Protein AF-A0A7L4QYP2-F1 (afdb_monomer_lite)

pLDDT: mean 77.71, std 21.99, range [21.61, 97.75]

Sequence (373 aa):
TDQPIVLIANDLYGLTPSIRSSCIELKFNSVQARSMIPALKKICVEENIMCGVGVLEKLAENAGGDMRSAVKDLQAVAVGRDEIYIEDIATSERDTKESIFKALGKIFKSTDPKSALQATYGLDETPENLIHWIDENLPLQYGTQEGTEEDLITGYMHLSKADRYLGRVRKRQSYRLWRYASVLMTCGTVVSKSHVSRGFTKYQPPSFWRKMGQLRAKRDMRDNIASKIGYHCNESMRYSRTDLAHLYGRMLKDDAYAVDVAVDLELSVDEIVYLTGGKKVTKGIQKVYDLAQAQRSTYGNDDAPVFFTKKAVKKVQDKKQMDLNQIMQSAASNGNSKAEETSKTVNSTPKDDPKSDPKPAAKAKPQRTLFDF

Secondary structure (DSSP, 8-state):
--S------S-STTS-HHHHTTS-----PPPPHHHHHHHHHHHHHHTT-EE-HHHHHHHHHHTTT-HHHHHHHHHHHHTT-SEE-GGG--S--------HHHHHHHHHH-S-HHHHHHTTTT-SS-HHHHHHHHHHHHHHHHSSTTS-HHHHHHHHHHHHHHHHHHHHHHHH--GGGHHHHHHHHHHHHHHT-SS---SPP-----SHHHHHHHTHHHHHHHHHHHHHHHHHHT--HHHIIIIIHHHHHHHTTSTTTHHHHHHHTT--HHHHHHHHT-SS--HHHHHHHHHHHHHHHHS----S--TT----------TT---HHHHHHHHHTT-----------------------------PPPPPPTT--

Foldseek 3Di:
DVDDDDDDDPDPVPDDPVVVVVDDDDDDDFAQLVRLLVVVVVVLVVVQAAEDSVLSSVLSVLQVRDNVSSVVLVCVLPVPHRYHDNVSPPPDSPLDQPDLVVLLVCLQQPLDLVSNLVSCVSHPDALVQNLLLLVQCLCLRQVDPQHDPQLSVQLVVLSVVLVVLVVVCVVVVPCVSSVVSSSSNRVSNSVSTPDRDPDDGDRDHRCVVVVCVVCVVVVVLLLLLLVLQCVLVVHDSVCSSPPVLLVLLVLCVDLVRVLVSCQSSVDDLVSSCVSVVHPDRDPSSVVSNVSNVVVVVVVPDPPPPPPDDPPPPPPPPPPPDDDPVVVVVVVVVVPDDDDDDDDDDDDDDDDDDDDDDDDDDDDDDDDDDDPPD

Radius of gyration: 33.39 Å; chains: 1; bounding box: 90×61×74 Å

Structure (mmCIF, N/CA/C/O backbone):
data_AF-A0A7L4QYP2-F1
#
_entry.id   AF-A0A7L4QYP2-F1
#
loop_
_atom_site.group_PDB
_atom_site.id
_atom_site.type_symbol
_atom_site.label_atom_id
_atom_site.label_alt_id
_atom_site.label_comp_id
_atom_site.label_asym_id
_atom_site.label_entity_id
_atom_site.label_seq_id
_atom_site.pdbx_PDB_ins_code
_atom_site.Cartn_x
_atom_site.Cartn_y
_atom_site.Cartn_z
_atom_site.occupancy
_atom_site.B_iso_or_equiv
_atom_site.auth_seq_id
_atom_site.auth_comp_id
_atom_site.auth_asym_id
_atom_site.auth_atom_id
_atom_site.pdbx_PDB_model_num
ATOM 1 N N . THR A 1 1 ? -27.850 1.591 -24.662 1.00 59.97 1 THR A N 1
ATOM 2 C CA . THR A 1 1 ? -28.941 0.679 -24.272 1.00 59.97 1 THR A CA 1
ATOM 3 C C . THR A 1 1 ? -30.180 1.515 -24.090 1.00 59.97 1 THR A C 1
ATOM 5 O O . THR A 1 1 ? -30.103 2.504 -23.376 1.00 59.97 1 THR A O 1
ATOM 8 N N . ASP A 1 2 ? -31.295 1.135 -24.710 1.00 84.31 2 ASP A N 1
ATOM 9 C CA . ASP A 1 2 ? -32.569 1.867 -24.563 1.00 84.31 2 ASP A CA 1
ATOM 10 C C . ASP A 1 2 ? -33.332 1.475 -23.286 1.00 84.31 2 ASP A C 1
ATOM 12 O O . ASP A 1 2 ? -34.419 1.973 -23.011 1.00 84.31 2 ASP A O 1
ATOM 16 N N . GLN A 1 3 ? -32.749 0.581 -22.482 1.00 90.81 3 GLN A N 1
ATOM 17 C CA . GLN A 1 3 ? -33.253 0.183 -21.173 1.00 90.81 3 GLN A CA 1
ATOM 18 C C . GLN A 1 3 ? -32.331 0.720 -20.070 1.00 90.81 3 GLN A C 1
ATOM 20 O O . GLN A 1 3 ? -31.102 0.599 -20.194 1.00 90.81 3 GLN A O 1
ATOM 25 N N . PRO A 1 4 ? -32.891 1.286 -18.985 1.00 90.31 4 PRO A N 1
ATOM 26 C CA . PRO A 1 4 ? -32.108 1.706 -17.835 1.00 90.31 4 PRO A CA 1
ATOM 27 C C . PRO A 1 4 ? -31.566 0.477 -17.099 1.00 90.31 4 PRO A C 1
ATOM 29 O O . PRO A 1 4 ? -32.316 -0.416 -16.711 1.00 90.31 4 PRO A O 1
ATOM 32 N N . ILE A 1 5 ? -30.251 0.444 -16.893 1.00 90.81 5 ILE A N 1
ATOM 33 C CA . ILE A 1 5 ? -29.569 -0.612 -16.141 1.00 90.81 5 ILE A 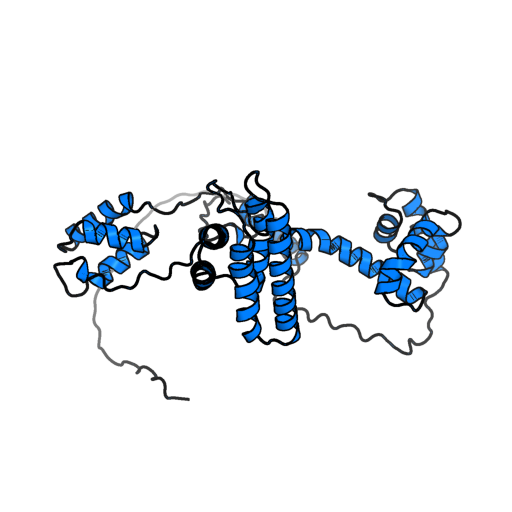CA 1
ATOM 34 C C . ILE A 1 5 ? -29.133 -0.022 -14.803 1.00 90.81 5 ILE A C 1
ATOM 36 O O . ILE A 1 5 ? -28.419 0.980 -14.770 1.00 90.81 5 ILE A O 1
ATOM 40 N N . VAL A 1 6 ? -29.550 -0.650 -13.703 1.00 91.88 6 VAL A N 1
ATOM 41 C CA . VAL A 1 6 ? -29.156 -0.259 -12.344 1.00 91.88 6 VAL A CA 1
ATOM 42 C C . VAL A 1 6 ? -28.166 -1.282 -11.803 1.00 91.88 6 VAL A C 1
ATOM 44 O O . VAL A 1 6 ? -28.478 -2.467 -11.702 1.00 91.88 6 VAL A O 1
ATOM 47 N N . LEU A 1 7 ? -26.970 -0.815 -11.451 1.00 90.38 7 LEU A N 1
ATOM 48 C CA . LEU A 1 7 ? -25.916 -1.630 -10.852 1.00 90.38 7 LEU A CA 1
ATOM 49 C C . LEU A 1 7 ? -25.760 -1.253 -9.377 1.00 90.38 7 LEU A C 1
ATOM 51 O O . LEU A 1 7 ? -25.645 -0.075 -9.046 1.00 90.38 7 LEU A O 1
ATOM 55 N N . ILE A 1 8 ? -25.735 -2.256 -8.498 1.00 91.06 8 ILE A N 1
ATOM 56 C CA . ILE A 1 8 ? -25.540 -2.083 -7.053 1.00 91.06 8 ILE A CA 1
ATOM 57 C C . ILE A 1 8 ? -24.199 -2.714 -6.677 1.00 91.06 8 ILE A C 1
ATOM 59 O O . ILE A 1 8 ? -23.951 -3.878 -6.990 1.00 91.06 8 ILE A O 1
ATOM 63 N N . ALA A 1 9 ? -23.337 -1.956 -6.000 1.00 87.19 9 ALA A N 1
ATOM 64 C CA . ALA A 1 9 ? -22.039 -2.428 -5.530 1.00 87.19 9 ALA A CA 1
ATOM 65 C C . ALA A 1 9 ? -21.732 -1.877 -4.132 1.00 87.19 9 ALA A C 1
ATOM 67 O O . ALA A 1 9 ? -21.963 -0.700 -3.866 1.00 87.19 9 ALA A O 1
ATOM 68 N N . ASN A 1 10 ? -21.180 -2.726 -3.257 1.00 85.19 10 ASN A N 1
ATOM 69 C CA . ASN A 1 10 ? -20.749 -2.324 -1.911 1.00 85.19 10 ASN A CA 1
ATOM 70 C C . ASN A 1 10 ? -19.410 -1.576 -1.928 1.00 85.19 10 ASN A C 1
ATOM 72 O O . ASN A 1 10 ? -19.191 -0.685 -1.113 1.00 85.19 10 ASN A O 1
ATOM 76 N N . ASP A 1 11 ? -18.518 -1.942 -2.850 1.00 79.38 11 ASP A N 1
ATOM 77 C CA . ASP A 1 11 ? -17.243 -1.265 -3.060 1.00 79.38 11 ASP A CA 1
ATOM 78 C C . ASP A 1 11 ? -17.120 -0.827 -4.521 1.00 79.38 11 ASP A C 1
ATOM 80 O O . ASP A 1 11 ? -16.962 -1.638 -5.436 1.00 79.38 11 ASP A O 1
ATOM 84 N N . LEU A 1 12 ? -17.176 0.487 -4.727 1.00 76.94 12 LEU A N 1
ATOM 85 C CA . LEU A 1 12 ? -16.981 1.113 -6.029 1.00 76.94 12 LEU A CA 1
ATOM 86 C C . LEU A 1 12 ? -15.568 0.854 -6.573 1.00 76.94 12 LEU A C 1
ATOM 88 O O . LEU A 1 12 ? -15.385 0.772 -7.788 1.00 76.94 12 LEU A O 1
ATOM 92 N N . TYR A 1 13 ? -14.566 0.728 -5.695 1.00 72.31 13 TYR A N 1
ATOM 93 C CA . TYR A 1 13 ? -13.170 0.535 -6.084 1.00 72.31 13 TYR A CA 1
ATOM 94 C C . TYR A 1 13 ? -12.865 -0.890 -6.542 1.00 72.31 13 TYR A C 1
ATOM 96 O O . TYR A 1 13 ? -11.985 -1.058 -7.387 1.00 72.31 13 TYR A O 1
ATOM 104 N N . GLY A 1 14 ? -13.641 -1.872 -6.081 1.00 73.75 14 GLY A N 1
ATOM 105 C CA . GLY A 1 14 ? -13.633 -3.242 -6.588 1.00 73.75 14 GLY A CA 1
ATOM 106 C C . GLY A 1 14 ? -14.158 -3.384 -8.023 1.00 73.75 14 GLY A C 1
ATOM 107 O O . GLY A 1 14 ? -13.875 -4.388 -8.676 1.00 73.75 14 GLY A O 1
ATOM 108 N N . LEU A 1 15 ? -14.879 -2.386 -8.552 1.00 82.56 15 LEU A N 1
ATOM 109 C CA . LEU A 1 15 ? -15.336 -2.386 -9.944 1.00 82.56 15 LEU A CA 1
ATOM 110 C C . LEU A 1 15 ? -14.233 -1.944 -10.910 1.00 82.56 15 LEU A C 1
ATOM 112 O O . LEU A 1 15 ? -13.522 -0.960 -10.674 1.00 82.56 15 LEU A O 1
ATOM 116 N N . THR A 1 16 ? -14.161 -2.625 -12.056 1.00 84.38 16 THR A N 1
ATOM 117 C CA . THR A 1 16 ? -13.245 -2.295 -13.152 1.00 84.38 16 THR A CA 1
ATOM 118 C C . THR A 1 16 ? -13.483 -0.863 -13.655 1.00 84.38 16 THR A C 1
ATOM 120 O O . THR A 1 16 ? -14.641 -0.465 -13.825 1.00 84.38 16 THR A O 1
ATOM 123 N N . PRO A 1 17 ? -12.421 -0.093 -13.963 1.00 81.56 17 PRO A N 1
ATOM 124 C CA . PRO A 1 17 ? -12.547 1.289 -14.431 1.00 81.56 17 PRO A CA 1
ATOM 125 C C . PRO A 1 17 ? -13.499 1.480 -15.622 1.00 81.56 17 PRO A C 1
ATOM 127 O O . PRO A 1 17 ? -14.205 2.480 -15.666 1.00 81.56 17 PRO A O 1
ATOM 130 N N . SER A 1 18 ? -13.573 0.507 -16.536 1.00 86.00 18 SER A N 1
ATOM 131 C CA . SER A 1 18 ? -14.433 0.544 -17.730 1.00 86.00 18 SER A CA 1
ATOM 132 C C . SER A 1 18 ? -15.935 0.582 -17.420 1.00 86.00 18 SER A C 1
ATOM 134 O O . SER A 1 18 ? -16.705 1.221 -18.135 1.00 86.00 18 SER A O 1
ATOM 136 N N . ILE A 1 19 ? -16.363 -0.097 -16.350 1.00 86.81 19 ILE A N 1
ATOM 137 C CA . ILE A 1 19 ? -17.764 -0.075 -15.904 1.00 86.81 19 ILE A CA 1
ATOM 138 C C . ILE A 1 19 ? -18.040 1.263 -15.224 1.00 86.81 19 ILE A C 1
ATOM 140 O O . ILE A 1 19 ? -19.029 1.923 -15.526 1.00 86.81 19 ILE A O 1
ATOM 144 N N . ARG A 1 20 ? -17.116 1.707 -14.366 1.00 84.25 20 ARG A N 1
ATOM 145 C CA . ARG A 1 20 ? -17.253 2.963 -13.623 1.00 84.25 20 ARG A CA 1
ATOM 146 C C . ARG A 1 20 ? -17.359 4.180 -14.540 1.00 84.25 20 ARG A C 1
ATOM 148 O O . ARG A 1 20 ? -18.191 5.041 -14.294 1.00 84.25 20 ARG A O 1
ATOM 155 N N . SER A 1 21 ? -16.574 4.232 -15.618 1.00 85.62 21 SER A N 1
ATOM 156 C CA . SER A 1 21 ? -16.622 5.335 -16.588 1.00 85.62 21 SER A CA 1
ATOM 157 C C . SER A 1 21 ? -17.923 5.406 -17.391 1.00 85.62 21 SER A C 1
ATOM 159 O O . SER A 1 21 ? -18.182 6.423 -18.023 1.00 85.62 21 SER A O 1
ATOM 161 N N . SER A 1 22 ? -18.719 4.335 -17.393 1.00 87.81 22 SER A N 1
ATOM 162 C CA . SER A 1 22 ? -19.934 4.206 -18.206 1.00 87.81 22 SER A CA 1
ATOM 163 C C . SER A 1 22 ? -21.223 4.361 -17.387 1.00 87.81 22 SER A C 1
ATOM 165 O O . SER A 1 22 ? -22.314 4.187 -17.925 1.00 87.81 22 SER A O 1
ATOM 167 N N . CYS A 1 23 ? -21.124 4.656 -16.087 1.00 88.94 23 CYS A N 1
ATOM 168 C CA . CYS A 1 23 ? -22.262 4.730 -15.171 1.00 88.94 23 CYS A CA 1
ATOM 169 C C . CYS A 1 23 ? -22.309 6.072 -14.429 1.00 88.94 23 CYS A C 1
ATOM 171 O O . CYS A 1 23 ? -21.279 6.686 -14.160 1.00 88.94 23 CYS A O 1
ATOM 173 N N . ILE A 1 24 ? -23.516 6.505 -14.054 1.00 89.75 24 ILE A N 1
ATOM 174 C CA . ILE A 1 24 ? -23.717 7.641 -13.147 1.00 89.75 24 ILE A CA 1
ATOM 175 C C . ILE A 1 24 ? -23.592 7.127 -11.711 1.00 89.75 24 ILE A C 1
ATOM 177 O O . ILE A 1 24 ? -24.310 6.213 -11.306 1.00 89.75 24 ILE A O 1
ATOM 181 N N . GLU A 1 25 ? -22.678 7.708 -10.936 1.00 88.56 25 GLU A N 1
ATOM 182 C CA . GLU A 1 25 ? -22.443 7.300 -9.551 1.00 88.56 25 GLU A CA 1
ATOM 183 C C . GLU A 1 25 ? -23.488 7.905 -8.601 1.00 88.56 25 GLU A C 1
ATOM 185 O O . GLU A 1 25 ? -23.539 9.120 -8.407 1.00 88.56 25 GLU A O 1
ATOM 190 N N . LEU A 1 26 ? -24.273 7.049 -7.941 1.00 90.44 26 LEU A N 1
ATOM 191 C CA . LEU A 1 26 ? -25.135 7.423 -6.817 1.00 90.44 26 LEU A CA 1
ATOM 192 C C . LEU A 1 26 ? -24.567 6.832 -5.525 1.00 90.44 26 LEU A C 1
ATOM 194 O O . LEU A 1 26 ? -24.543 5.617 -5.337 1.00 90.44 2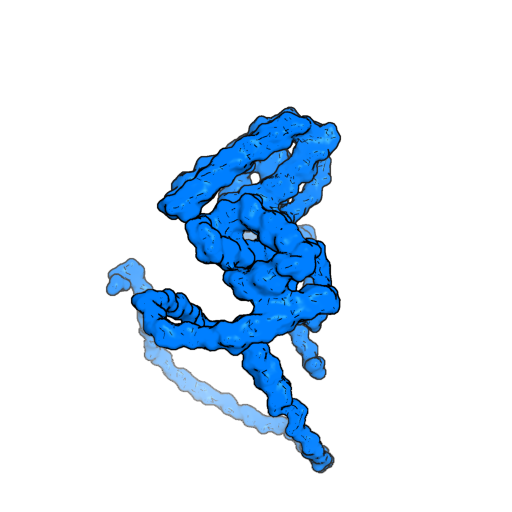6 LEU A O 1
ATOM 198 N N . LYS A 1 27 ? -24.079 7.699 -4.634 1.00 88.12 27 LYS A N 1
ATOM 199 C CA . LYS A 1 27 ? -23.443 7.285 -3.376 1.00 88.12 27 LYS A CA 1
ATOM 200 C C . LYS A 1 27 ? -24.477 7.189 -2.260 1.00 88.12 27 LYS A C 1
ATOM 202 O O . LYS A 1 27 ? -25.073 8.193 -1.879 1.00 88.12 27 LYS A O 1
ATOM 207 N N . PHE A 1 28 ? -24.636 5.989 -1.709 1.00 89.94 28 PHE A N 1
ATOM 208 C CA . PHE A 1 28 ? -25.433 5.747 -0.510 1.00 89.94 28 PHE A CA 1
ATOM 209 C C . PHE A 1 28 ? -24.538 5.872 0.722 1.00 89.94 28 PHE A C 1
ATOM 211 O O . PHE A 1 28 ? -23.609 5.088 0.909 1.00 89.94 28 PHE A O 1
ATOM 218 N N . ASN A 1 29 ? -24.804 6.882 1.546 1.00 88.06 29 ASN A N 1
ATOM 219 C CA . ASN A 1 29 ? -24.122 7.052 2.826 1.00 88.06 29 ASN A CA 1
ATOM 220 C C . ASN A 1 29 ? -24.785 6.181 3.901 1.00 88.06 29 ASN A C 1
ATOM 222 O O . ASN A 1 29 ? -25.958 5.823 3.781 1.00 88.06 29 ASN A O 1
ATOM 226 N N . SER A 1 30 ? -24.046 5.874 4.968 1.00 87.06 30 SER A N 1
ATOM 227 C CA . SER A 1 30 ? -24.605 5.185 6.131 1.00 87.06 30 SER A CA 1
ATOM 228 C C . SER A 1 30 ? -25.746 5.994 6.753 1.00 87.06 30 SER A C 1
ATOM 230 O O . SER A 1 30 ? -25.695 7.227 6.829 1.00 87.06 30 SER A O 1
ATOM 232 N N . VAL A 1 31 ? -26.789 5.296 7.202 1.00 90.75 31 VAL A N 1
ATOM 233 C CA . VAL A 1 31 ? -27.938 5.941 7.844 1.00 90.75 31 VAL A CA 1
ATOM 234 C C . VAL A 1 31 ? -27.522 6.392 9.243 1.00 90.75 31 VAL A C 1
ATOM 236 O O . VAL A 1 31 ? -26.885 5.648 9.984 1.00 90.75 31 VAL A O 1
ATOM 239 N N . GLN A 1 32 ? -27.855 7.626 9.619 1.00 89.38 32 GLN A N 1
ATOM 240 C CA . GLN A 1 32 ? -27.569 8.117 10.967 1.00 89.38 32 GLN A CA 1
ATOM 241 C C . GLN A 1 32 ? -28.461 7.407 11.993 1.00 89.38 32 GLN A C 1
ATOM 243 O O . GLN A 1 32 ? -29.659 7.252 11.753 1.00 89.38 32 GLN A O 1
ATOM 248 N N . ALA A 1 33 ? -27.917 7.073 13.168 1.00 87.50 33 ALA A N 1
ATOM 249 C CA . ALA A 1 33 ? -28.669 6.413 14.242 1.00 87.50 33 ALA A CA 1
ATOM 250 C C . ALA A 1 33 ? -29.971 7.164 14.592 1.00 87.50 33 ALA A C 1
ATOM 252 O O . ALA A 1 33 ? -31.039 6.558 14.668 1.00 87.50 33 ALA A O 1
ATOM 253 N N . ARG A 1 34 ? -29.926 8.507 14.651 1.00 89.69 34 ARG A N 1
ATOM 254 C CA . ARG A 1 34 ? -31.111 9.357 14.889 1.00 89.69 34 ARG A CA 1
ATOM 255 C C . ARG A 1 34 ? -32.245 9.153 13.881 1.00 89.69 34 ARG A C 1
ATOM 257 O O . ARG A 1 34 ? -33.402 9.382 14.209 1.00 89.69 34 ARG A O 1
ATOM 264 N N . SER A 1 35 ? -31.909 8.788 12.645 1.00 91.75 35 SER A N 1
ATOM 265 C CA . SER A 1 35 ? -32.866 8.567 11.558 1.00 91.75 35 SER A CA 1
ATOM 266 C C . SER A 1 35 ? -33.401 7.137 11.557 1.00 91.75 35 SER A C 1
ATOM 268 O O . SER A 1 35 ? -34.468 6.891 11.005 1.00 91.75 35 SER A O 1
ATOM 270 N N . MET A 1 36 ? -32.689 6.205 12.194 1.00 92.00 36 MET A N 1
ATOM 271 C CA . MET A 1 36 ? -33.107 4.811 12.332 1.00 92.00 36 MET A CA 1
ATOM 272 C C . MET A 1 36 ? -34.113 4.622 13.468 1.00 92.00 36 MET A C 1
ATOM 274 O O . MET A 1 36 ? -35.042 3.834 13.320 1.00 92.00 36 MET A O 1
ATOM 278 N N . ILE A 1 37 ? -33.979 5.369 14.572 1.00 92.69 37 ILE A N 1
ATOM 279 C CA . ILE A 1 37 ? -34.866 5.253 15.745 1.00 92.69 37 ILE A CA 1
ATOM 280 C C . ILE A 1 37 ? -36.357 5.395 15.377 1.00 92.69 37 ILE A C 1
ATOM 282 O O . ILE A 1 37 ? -37.135 4.533 15.782 1.00 92.69 37 ILE A O 1
ATOM 286 N N . PRO A 1 38 ? -36.799 6.399 14.584 1.00 93.62 38 PRO A N 1
ATOM 287 C CA . PRO A 1 38 ? -38.206 6.514 14.198 1.00 93.62 38 PRO A CA 1
ATOM 288 C C . PRO A 1 38 ? -38.696 5.331 13.359 1.00 93.62 38 PRO A C 1
ATOM 290 O O . PRO A 1 38 ? -39.839 4.906 13.514 1.00 93.62 38 PRO A O 1
ATOM 293 N N . ALA A 1 39 ? -37.838 4.787 12.490 1.00 93.50 39 ALA A N 1
ATOM 294 C CA . ALA A 1 39 ? -38.171 3.631 11.665 1.00 93.50 39 ALA A CA 1
ATOM 295 C C . ALA A 1 39 ? -38.321 2.363 12.520 1.00 93.50 39 ALA A C 1
ATOM 297 O O . ALA A 1 39 ? -39.309 1.651 12.374 1.00 93.50 39 ALA A O 1
ATOM 298 N N . LEU A 1 40 ? -37.400 2.123 13.460 1.00 92.19 40 LEU A N 1
ATOM 299 C CA . LEU A 1 40 ? -37.500 1.006 14.405 1.00 92.19 40 LEU A CA 1
ATOM 300 C C . LEU A 1 40 ? -38.723 1.143 15.311 1.00 92.19 40 LEU A C 1
ATOM 302 O O . LEU A 1 40 ? -39.454 0.179 15.496 1.00 92.19 40 LEU A O 1
ATOM 306 N N . LYS A 1 41 ? -39.000 2.352 15.815 1.00 93.56 41 LYS A N 1
ATOM 307 C CA . LYS A 1 41 ? -40.192 2.620 16.626 1.00 93.56 41 LYS A CA 1
ATOM 308 C C . LYS A 1 41 ? -41.473 2.291 15.862 1.00 93.56 41 LYS A C 1
ATOM 310 O O . LYS A 1 41 ? -42.386 1.715 16.439 1.00 93.56 41 LYS A O 1
ATOM 315 N N . LYS A 1 42 ? -41.538 2.652 14.576 1.00 94.56 42 LYS A N 1
ATOM 316 C CA . LYS A 1 42 ? -42.683 2.331 13.721 1.00 94.56 42 LYS A CA 1
ATOM 317 C C . LYS A 1 42 ? -42.882 0.816 13.606 1.00 94.56 42 LYS A C 1
ATOM 319 O O . LYS A 1 42 ? -44.003 0.361 13.783 1.00 94.56 42 LYS A O 1
ATOM 324 N N . ILE A 1 43 ? -41.801 0.059 13.406 1.00 93.06 43 ILE A N 1
ATOM 325 C CA . ILE A 1 43 ? -41.839 -1.411 13.361 1.00 93.06 43 ILE A CA 1
ATOM 326 C C . ILE A 1 43 ? -42.331 -1.984 14.698 1.00 93.06 43 ILE A C 1
ATOM 328 O O . ILE A 1 43 ? -43.226 -2.816 14.698 1.00 93.06 43 ILE A O 1
ATOM 332 N N . CYS A 1 44 ? -41.823 -1.504 15.839 1.00 91.25 44 CYS A N 1
ATOM 333 C CA . CYS A 1 44 ? -42.290 -1.968 17.152 1.00 91.25 44 CYS A CA 1
ATOM 334 C C . CYS A 1 44 ? -43.792 -1.726 17.360 1.00 91.25 44 CYS A C 1
ATOM 336 O O . CYS A 1 44 ? -44.476 -2.582 17.905 1.00 91.25 44 CYS A O 1
ATOM 338 N N . VAL A 1 45 ? -44.310 -0.574 16.918 1.00 92.50 45 VAL A N 1
ATOM 339 C CA . VAL A 1 45 ? -45.745 -0.259 17.018 1.00 92.50 45 VAL A CA 1
ATOM 340 C C . VAL A 1 45 ? -46.580 -1.173 16.118 1.00 92.50 45 VAL A C 1
ATOM 342 O O . VAL A 1 45 ? -47.628 -1.637 16.548 1.00 92.50 45 VAL A O 1
ATOM 345 N N . GLU A 1 46 ? -46.128 -1.442 14.891 1.00 93.56 46 GLU A N 1
ATOM 346 C CA . GLU A 1 46 ? -46.830 -2.328 13.948 1.00 93.56 46 GLU A CA 1
ATOM 347 C C . GLU A 1 46 ? -46.839 -3.794 14.418 1.00 93.56 46 GLU A C 1
ATOM 349 O O . GLU A 1 46 ? -47.834 -4.491 14.230 1.00 93.56 46 GLU A O 1
ATOM 354 N N . GLU A 1 47 ? -45.774 -4.234 15.089 1.00 89.62 47 GLU A N 1
ATOM 355 C CA . GLU A 1 47 ? -45.619 -5.594 15.624 1.00 89.62 47 GLU A CA 1
ATOM 356 C C . GLU A 1 47 ? -46.120 -5.742 17.079 1.00 89.62 47 GLU A C 1
ATOM 358 O O . GLU A 1 47 ? -46.010 -6.816 17.660 1.00 89.62 47 GLU A O 1
ATOM 363 N N . ASN A 1 48 ? -46.696 -4.688 17.676 1.00 89.75 48 ASN A N 1
ATOM 364 C CA . ASN A 1 48 ? -47.172 -4.641 19.071 1.00 89.75 48 ASN A CA 1
ATOM 365 C C . ASN A 1 48 ? -46.105 -4.970 20.137 1.00 89.75 48 ASN A C 1
ATOM 367 O O . ASN A 1 48 ? -46.410 -5.555 21.173 1.00 89.75 48 ASN A O 1
ATOM 371 N N . ILE A 1 49 ? -44.861 -4.551 19.909 1.00 88.81 49 ILE A N 1
ATOM 372 C CA . ILE A 1 49 ? -43.737 -4.743 20.832 1.00 88.81 49 ILE A CA 1
ATOM 373 C C . ILE A 1 49 ? -43.514 -3.465 21.650 1.00 88.81 49 ILE A C 1
ATOM 375 O O . ILE A 1 49 ? -43.239 -2.390 21.105 1.00 88.81 49 ILE A O 1
ATOM 379 N N . MET A 1 50 ? -43.552 -3.578 22.976 1.00 86.50 50 MET A N 1
ATOM 380 C CA . MET A 1 50 ? -43.247 -2.484 23.896 1.00 86.50 50 MET A CA 1
ATOM 381 C C . MET A 1 50 ? -41.733 -2.349 24.067 1.00 86.50 50 MET A C 1
ATOM 383 O O . MET A 1 50 ? -41.079 -3.127 24.757 1.00 86.50 50 MET A O 1
ATOM 387 N N . CYS A 1 51 ? -41.162 -1.329 23.429 1.00 83.81 51 CYS A N 1
ATOM 388 C CA . CYS A 1 51 ? -39.724 -1.085 23.433 1.00 83.81 51 CYS A CA 1
ATOM 389 C C . CYS A 1 51 ? -39.402 0.313 23.974 1.00 83.81 51 CYS A C 1
ATOM 391 O O . CYS A 1 51 ? -39.908 1.323 23.475 1.00 83.81 51 CYS A O 1
ATOM 393 N N . GLY A 1 52 ? -38.515 0.386 24.971 1.00 84.31 52 GLY A N 1
ATOM 394 C CA . GLY A 1 52 ? -38.007 1.658 25.489 1.00 84.31 52 GLY A CA 1
ATOM 395 C C . GLY A 1 52 ? -37.151 2.413 24.462 1.00 84.31 52 GLY A C 1
ATOM 396 O O . GLY A 1 52 ? -36.460 1.808 23.644 1.00 84.31 52 GLY A O 1
ATOM 397 N N . VAL A 1 53 ? -37.143 3.750 24.520 1.00 84.12 53 VAL A N 1
ATOM 398 C CA . VAL A 1 53 ? -36.360 4.587 23.582 1.00 84.12 53 VAL A CA 1
ATOM 399 C C . VAL A 1 53 ? -34.856 4.306 23.691 1.00 84.12 53 VAL A C 1
ATOM 401 O O . VAL A 1 53 ? -34.189 4.195 22.668 1.00 84.12 53 VAL A O 1
ATOM 404 N N . GLY A 1 54 ? -34.341 4.086 24.906 1.00 83.62 54 GLY A N 1
ATOM 405 C CA . GLY A 1 54 ? -32.926 3.757 25.118 1.00 83.62 54 GLY A CA 1
ATOM 406 C C . GLY A 1 54 ? -32.497 2.413 24.509 1.00 83.62 54 GLY A C 1
ATOM 407 O O . GLY A 1 54 ? -31.347 2.260 24.111 1.00 83.62 54 GLY A O 1
ATOM 408 N N . VAL A 1 55 ? -33.424 1.456 24.356 1.00 86.06 55 VAL A N 1
ATOM 409 C CA . VAL A 1 55 ? -33.169 0.189 23.642 1.00 86.06 55 VAL A CA 1
ATOM 410 C C . VAL A 1 55 ? -32.991 0.464 22.149 1.00 86.06 55 VAL A C 1
ATOM 412 O O . VAL A 1 55 ? -32.036 -0.009 21.537 1.00 86.06 55 VAL A O 1
ATOM 415 N N . LEU A 1 56 ? -33.879 1.275 21.564 1.00 88.62 56 LEU A N 1
ATOM 416 C CA . LEU A 1 56 ? -33.821 1.644 20.147 1.00 88.62 56 LEU A CA 1
ATOM 417 C C . LEU A 1 56 ? -32.557 2.439 19.808 1.00 88.62 56 LEU A C 1
ATOM 419 O O . LEU A 1 56 ? -31.969 2.222 18.750 1.00 88.62 56 LEU A O 1
ATOM 423 N N . GLU A 1 57 ? -32.131 3.333 20.701 1.00 88.44 57 GLU A N 1
ATOM 424 C CA . GLU A 1 57 ? -30.866 4.065 20.581 1.00 88.44 57 GLU A CA 1
ATOM 425 C C . GLU A 1 57 ? -29.676 3.105 20.566 1.00 88.44 57 GLU A C 1
ATOM 427 O O . GLU A 1 57 ? -28.882 3.129 19.625 1.00 88.44 57 GLU A O 1
ATOM 432 N N . LYS A 1 58 ? -29.609 2.189 21.537 1.00 86.12 58 LYS A N 1
ATOM 433 C CA . LYS A 1 58 ? -28.533 1.196 21.631 1.00 86.12 58 LYS A CA 1
ATOM 434 C C . LYS A 1 58 ? -28.479 0.281 20.401 1.00 86.12 58 LYS A C 1
ATOM 436 O O . LYS A 1 58 ? -27.404 0.037 19.858 1.00 86.12 58 LYS A O 1
ATOM 441 N N . LEU A 1 59 ? -29.631 -0.194 19.919 1.00 87.38 59 LEU A N 1
ATOM 442 C CA . LEU A 1 59 ? -29.723 -1.005 18.698 1.00 87.38 59 LEU A CA 1
ATOM 443 C C . LEU A 1 59 ? -29.291 -0.217 17.453 1.00 87.38 59 LEU A C 1
ATOM 445 O O . LEU A 1 59 ? -28.597 -0.754 16.587 1.00 87.38 59 LEU A O 1
ATOM 449 N N . ALA A 1 60 ? -29.667 1.061 17.362 1.00 88.12 60 ALA A N 1
ATOM 450 C CA . ALA A 1 60 ? -29.287 1.915 16.244 1.00 88.12 60 ALA A CA 1
ATOM 451 C C . ALA A 1 60 ? -27.782 2.227 16.224 1.00 88.12 60 ALA A C 1
ATOM 453 O O . ALA A 1 60 ? -27.180 2.251 15.148 1.00 88.12 60 ALA A O 1
ATOM 454 N N . GLU A 1 61 ? -27.168 2.426 17.391 1.00 85.00 61 GLU A N 1
ATOM 455 C CA . GLU A 1 61 ? -25.718 2.592 17.533 1.00 85.00 61 GLU A CA 1
ATOM 456 C C . GLU A 1 61 ? -24.963 1.314 17.153 1.00 85.00 61 GLU A C 1
ATOM 458 O O . GLU A 1 61 ? -24.057 1.360 16.316 1.00 85.00 61 GLU A O 1
ATOM 463 N N . ASN A 1 62 ? -25.386 0.163 17.687 1.00 82.50 62 ASN A N 1
ATOM 464 C CA . ASN A 1 62 ? -24.751 -1.134 17.436 1.00 82.50 62 ASN A CA 1
ATOM 465 C C . ASN A 1 62 ? -24.783 -1.545 15.955 1.00 82.50 62 ASN A C 1
ATOM 467 O O . ASN A 1 62 ? -23.871 -2.211 15.463 1.00 82.50 62 ASN A O 1
ATOM 471 N N . ALA A 1 63 ? -25.819 -1.141 15.220 1.00 84.00 63 ALA A N 1
ATOM 472 C CA . ALA A 1 63 ? -25.972 -1.460 13.806 1.00 84.00 63 ALA A CA 1
ATOM 473 C C . ALA A 1 63 ? -25.031 -0.669 12.876 1.00 84.00 63 ALA A C 1
ATOM 475 O O . ALA A 1 63 ? -24.931 -1.000 11.692 1.00 84.00 63 ALA A O 1
AT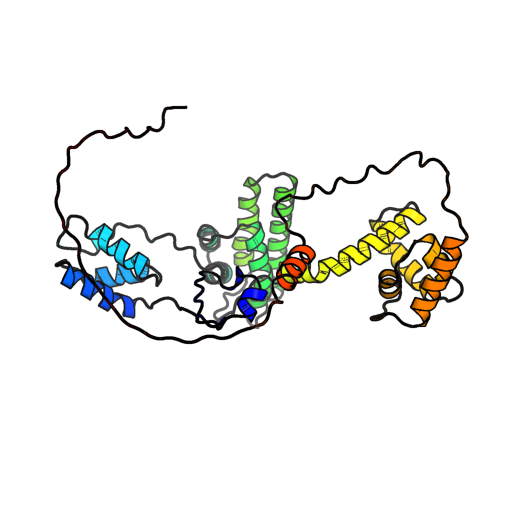OM 476 N N . GLY A 1 64 ? -24.349 0.376 13.368 1.00 80.62 64 GLY A N 1
ATOM 477 C CA . GLY A 1 64 ? -23.322 1.098 12.607 1.00 80.62 64 GLY A CA 1
ATOM 478 C C . GLY A 1 64 ? -23.823 1.764 11.316 1.00 80.62 64 GLY A C 1
ATOM 479 O O . GLY A 1 64 ? -23.041 1.981 10.390 1.00 80.62 64 GLY A O 1
ATOM 480 N N . GLY A 1 65 ? -25.120 2.078 11.241 1.00 85.62 65 GLY A N 1
ATOM 481 C CA . GLY A 1 65 ? -25.758 2.706 10.081 1.00 85.62 65 GLY A CA 1
ATOM 482 C C . GLY A 1 65 ? -26.267 1.752 8.992 1.00 85.62 65 GLY A C 1
ATOM 483 O O . GLY A 1 65 ? -26.615 2.223 7.907 1.00 85.62 65 GLY A O 1
ATOM 484 N N . ASP A 1 66 ? -26.340 0.442 9.268 1.00 88.25 66 ASP A N 1
ATOM 485 C CA . ASP A 1 66 ? -27.068 -0.546 8.456 1.00 88.25 66 ASP A CA 1
ATOM 486 C C . ASP A 1 66 ? -28.473 -0.801 9.038 1.00 88.25 66 ASP A C 1
ATOM 488 O O . ASP A 1 66 ? -28.640 -1.457 10.069 1.00 88.25 66 ASP A O 1
ATOM 492 N N . MET A 1 67 ? -29.507 -0.324 8.338 1.00 90.88 67 MET A N 1
ATOM 493 C CA . MET A 1 67 ? -30.903 -0.490 8.757 1.00 90.88 67 MET A CA 1
ATOM 494 C C . MET A 1 67 ? -31.334 -1.963 8.806 1.00 90.88 67 MET A C 1
ATOM 496 O O . MET A 1 67 ? -32.045 -2.374 9.719 1.00 90.88 67 MET A O 1
ATOM 500 N N . ARG A 1 68 ? -30.885 -2.795 7.860 1.00 91.19 68 ARG A N 1
ATOM 501 C CA . ARG A 1 68 ? -31.245 -4.222 7.837 1.00 91.19 68 ARG A CA 1
ATOM 502 C C . ARG A 1 68 ? -30.686 -4.932 9.066 1.00 91.19 68 ARG A C 1
ATOM 504 O O . ARG A 1 68 ? -31.344 -5.803 9.626 1.00 91.19 68 ARG A O 1
ATOM 511 N N . SER A 1 69 ? -29.473 -4.564 9.467 1.00 87.50 69 SER A N 1
ATOM 512 C CA . SER A 1 69 ? -28.849 -5.073 10.685 1.00 87.50 69 SER A CA 1
ATOM 513 C C . SER A 1 69 ? -29.636 -4.681 11.933 1.00 87.50 69 SER A C 1
ATOM 515 O O . SER A 1 69 ? -29.978 -5.565 12.708 1.00 87.50 69 SER A O 1
ATOM 517 N N . ALA A 1 70 ? -30.012 -3.407 12.073 1.00 90.00 70 ALA A N 1
ATOM 518 C CA . ALA A 1 70 ? -30.792 -2.946 13.222 1.00 90.00 70 ALA A CA 1
ATOM 519 C C . ALA A 1 70 ? -32.153 -3.649 13.348 1.00 90.00 70 ALA A C 1
ATOM 521 O O . ALA A 1 70 ? -32.550 -4.018 14.448 1.00 90.00 70 ALA A O 1
ATOM 522 N N . VAL A 1 71 ? -32.854 -3.882 12.229 1.00 91.88 71 VAL A N 1
ATOM 523 C CA . VAL A 1 71 ? -34.128 -4.627 12.238 1.00 91.88 71 VAL A CA 1
ATOM 524 C C . VAL A 1 71 ? -33.922 -6.077 12.673 1.00 91.88 71 VAL A C 1
ATOM 526 O O . VAL A 1 71 ? -34.719 -6.600 13.442 1.00 91.88 71 VAL A O 1
ATOM 529 N N . LYS A 1 72 ? -32.846 -6.731 12.221 1.00 90.06 72 LYS A N 1
ATOM 530 C CA . LYS A 1 72 ? -32.528 -8.103 12.646 1.00 90.06 72 LYS A CA 1
ATOM 531 C C . LYS A 1 72 ? -32.184 -8.192 14.123 1.00 90.06 72 LYS A C 1
ATOM 533 O O . LYS A 1 72 ? -32.588 -9.149 14.770 1.00 90.06 72 LYS A O 1
ATOM 538 N N . ASP A 1 73 ? -31.443 -7.217 14.636 1.00 87.44 73 ASP A N 1
ATOM 539 C CA . ASP A 1 73 ? -31.073 -7.181 16.048 1.00 87.44 73 ASP A CA 1
ATOM 540 C C . ASP A 1 73 ? -32.314 -6.923 16.917 1.00 87.44 73 ASP A C 1
ATOM 542 O O . ASP A 1 73 ? -32.516 -7.621 17.906 1.00 87.44 73 ASP A O 1
ATOM 546 N N . LEU A 1 74 ? -33.207 -6.022 16.486 1.00 89.31 74 LEU A N 1
ATOM 547 C CA . LEU A 1 74 ? -34.5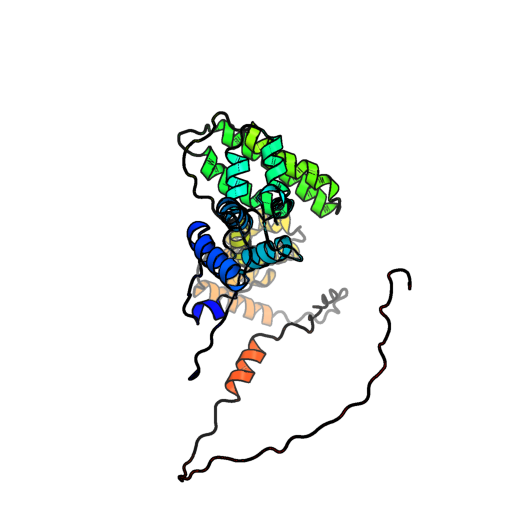21 -5.835 17.108 1.00 89.31 74 LEU A CA 1
ATOM 548 C C . LEU A 1 74 ? -35.334 -7.136 17.098 1.00 89.31 74 LEU A C 1
ATOM 550 O O . LEU A 1 74 ? -35.826 -7.553 18.140 1.00 89.31 74 LEU A O 1
ATOM 554 N N . GLN A 1 75 ? -35.435 -7.798 15.942 1.00 89.06 75 GLN A N 1
ATOM 555 C CA . GLN A 1 75 ? -36.152 -9.065 15.810 1.00 89.06 75 GLN A CA 1
ATOM 556 C C . GLN A 1 75 ? -35.576 -10.128 16.748 1.00 89.06 75 GLN A C 1
ATOM 558 O O . GLN A 1 75 ? -36.343 -10.816 17.407 1.00 89.06 75 GLN A O 1
ATOM 563 N N . ALA A 1 76 ? -34.249 -10.256 16.822 1.00 87.19 76 ALA A N 1
ATOM 564 C CA . ALA A 1 76 ? -33.575 -11.251 17.651 1.00 87.19 76 ALA A CA 1
ATOM 565 C C . ALA A 1 76 ? -33.879 -11.074 19.145 1.00 87.19 76 ALA A C 1
ATOM 567 O O . ALA A 1 76 ? -34.077 -12.067 19.840 1.00 87.19 76 ALA A O 1
ATOM 568 N N . VAL A 1 77 ? -33.946 -9.827 19.621 1.00 86.31 77 VAL A N 1
ATOM 569 C CA . VAL A 1 77 ? -34.299 -9.515 21.015 1.00 86.31 77 VAL A CA 1
ATOM 570 C C . VAL A 1 77 ? -35.806 -9.674 21.261 1.00 86.31 77 VAL A C 1
ATOM 572 O O . VAL A 1 77 ? -36.210 -10.096 22.341 1.00 86.31 77 VAL A O 1
ATOM 575 N N . ALA A 1 78 ? -36.632 -9.396 20.250 1.00 86.12 78 ALA A N 1
ATOM 576 C CA . ALA A 1 78 ? -38.088 -9.506 20.319 1.00 86.12 78 ALA A CA 1
ATOM 577 C C . ALA A 1 78 ? -38.626 -10.947 20.217 1.00 86.12 78 ALA A C 1
ATOM 579 O O . ALA A 1 78 ? -39.806 -11.175 20.475 1.00 86.12 78 ALA A O 1
ATOM 580 N N . VAL A 1 79 ? -37.816 -11.938 19.811 1.00 84.81 79 VAL A N 1
ATOM 581 C CA . VAL A 1 79 ? -38.320 -13.310 19.626 1.00 84.81 79 VAL A CA 1
ATOM 582 C C . VAL A 1 79 ? -38.866 -13.862 20.947 1.00 84.81 79 VAL A C 1
ATOM 584 O O . VAL A 1 79 ? -38.116 -14.140 21.881 1.00 84.81 79 VAL A O 1
ATOM 587 N N . GLY A 1 80 ? -40.182 -14.087 20.983 1.00 78.44 80 GLY A N 1
ATOM 588 C CA . GLY A 1 80 ? -40.878 -14.686 22.123 1.00 78.44 80 GLY A CA 1
ATOM 589 C C . GLY A 1 80 ? -41.120 -13.731 23.295 1.00 78.44 80 GLY A C 1
ATOM 590 O O . GLY A 1 80 ? -41.341 -14.215 24.404 1.00 78.44 80 GLY A O 1
ATOM 591 N N . ARG A 1 81 ? -41.047 -12.410 23.074 1.00 82.44 81 ARG A N 1
ATOM 592 C CA . ARG A 1 81 ? -41.271 -11.382 24.099 1.00 82.44 81 ARG A CA 1
ATOM 593 C C . ARG A 1 81 ? -42.078 -10.214 23.543 1.00 82.44 81 ARG A C 1
ATOM 595 O O . ARG A 1 81 ? -41.813 -9.758 22.436 1.00 82.44 81 ARG A O 1
ATOM 602 N N . ASP A 1 82 ? -42.972 -9.685 24.370 1.00 80.44 82 ASP A N 1
ATOM 603 C CA . ASP A 1 82 ? -43.791 -8.514 24.031 1.00 80.44 82 ASP A CA 1
ATOM 604 C C . ASP A 1 82 ? -43.211 -7.211 24.614 1.00 80.44 82 ASP A C 1
ATOM 606 O O . ASP A 1 82 ? -43.567 -6.117 24.180 1.00 80.44 82 ASP A O 1
ATOM 610 N N . GLU A 1 83 ? -42.273 -7.318 25.563 1.00 84.00 83 GLU A N 1
ATOM 611 C CA . GLU A 1 83 ? -41.589 -6.192 26.205 1.00 84.00 83 GLU A CA 1
ATOM 612 C C . GLU A 1 83 ? -40.067 -6.367 26.124 1.00 84.00 83 GLU A C 1
ATOM 614 O O . GLU A 1 83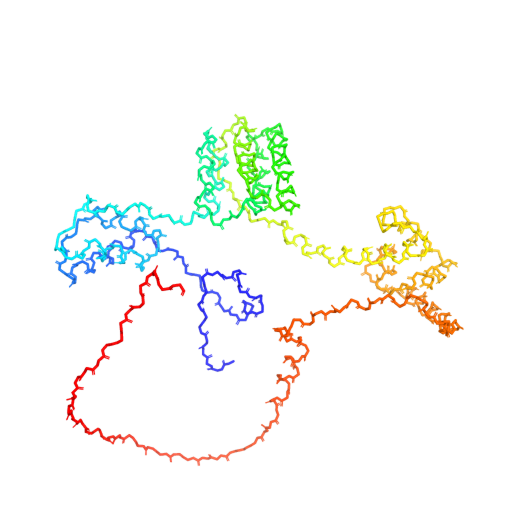 ? -39.544 -7.461 26.352 1.00 84.00 83 GLU A O 1
ATOM 619 N N . ILE A 1 84 ? -39.354 -5.286 25.785 1.00 83.12 84 ILE A N 1
ATOM 620 C CA . ILE A 1 84 ? -37.894 -5.282 25.629 1.00 83.12 84 ILE A CA 1
ATOM 621 C C . ILE A 1 84 ? -37.265 -4.216 26.525 1.00 83.12 84 ILE A C 1
ATOM 623 O O . ILE A 1 84 ? -37.562 -3.021 26.394 1.00 83.12 84 ILE A O 1
ATOM 627 N N . TYR A 1 85 ? -36.314 -4.640 27.358 1.00 82.25 85 TYR A N 1
ATOM 628 C CA . TYR A 1 85 ? -35.511 -3.763 28.204 1.00 82.25 85 TYR A CA 1
ATOM 629 C C . TYR A 1 85 ? -34.055 -3.668 27.727 1.00 82.25 85 TYR A C 1
ATOM 631 O O . TYR A 1 85 ? -33.577 -4.454 26.914 1.00 82.25 85 TYR A O 1
ATOM 639 N N . ILE A 1 86 ? -33.318 -2.671 28.232 1.00 76.81 86 ILE A N 1
ATOM 640 C CA . ILE A 1 86 ? -31.903 -2.444 27.869 1.00 76.81 86 ILE A CA 1
ATOM 641 C C . ILE A 1 86 ? -31.025 -3.637 28.269 1.00 76.81 86 ILE A C 1
ATOM 643 O O . ILE A 1 86 ? -30.080 -3.970 27.560 1.00 76.81 86 ILE A O 1
ATOM 647 N N . GLU A 1 87 ? -31.361 -4.288 29.381 1.00 74.62 87 GLU A N 1
ATOM 648 C CA . GLU A 1 87 ? -30.652 -5.449 29.930 1.00 74.62 87 GLU A CA 1
ATOM 649 C C . GLU A 1 87 ? -30.742 -6.679 29.014 1.00 74.62 87 GLU A C 1
ATOM 651 O O . GLU A 1 87 ? -29.847 -7.522 29.011 1.00 74.62 87 GLU A O 1
ATOM 656 N N . ASP A 1 88 ? -31.782 -6.744 28.177 1.00 69.38 88 ASP A N 1
ATOM 657 C CA . ASP A 1 88 ? -32.009 -7.832 27.224 1.00 69.38 88 ASP A CA 1
ATOM 658 C C . ASP A 1 88 ? -31.128 -7.731 25.978 1.00 69.38 88 ASP A C 1
ATOM 660 O O . ASP A 1 88 ? -30.978 -8.702 25.231 1.00 69.38 88 ASP A O 1
ATOM 664 N N . ILE A 1 89 ? -30.483 -6.579 25.768 1.00 68.62 89 ILE A N 1
ATOM 665 C CA . ILE A 1 89 ? -29.432 -6.407 24.766 1.00 68.62 89 ILE A CA 1
ATOM 666 C C . ILE A 1 89 ? -28.142 -7.044 25.315 1.00 68.62 89 ILE A C 1
ATOM 668 O O . ILE A 1 89 ? -27.136 -6.384 25.557 1.00 68.62 89 ILE A O 1
ATOM 672 N N . ALA A 1 90 ? -28.167 -8.364 25.515 1.00 58.09 90 ALA A N 1
ATOM 673 C CA . ALA A 1 90 ? -27.000 -9.171 25.873 1.00 58.09 90 ALA A CA 1
ATOM 674 C C . ALA A 1 90 ? -26.073 -9.423 24.669 1.00 58.09 90 ALA A C 1
ATOM 676 O O . ALA A 1 90 ? -25.021 -10.057 24.791 1.00 58.09 90 ALA A O 1
ATOM 677 N N . THR A 1 91 ? -26.461 -8.949 23.483 1.00 55.16 91 THR A N 1
ATOM 678 C CA . THR A 1 91 ? -25.657 -9.050 22.273 1.00 55.16 91 THR A CA 1
ATOM 679 C C . THR A 1 91 ? -24.408 -8.196 22.457 1.00 55.16 91 THR A C 1
ATOM 681 O O . THR A 1 91 ? -24.475 -6.968 22.391 1.00 55.16 91 THR A O 1
ATOM 684 N N . SER A 1 92 ? -23.275 -8.867 22.702 1.00 52.06 92 SER A N 1
ATOM 685 C CA . SER A 1 92 ? -21.923 -8.321 22.555 1.00 52.06 92 SER A CA 1
ATOM 686 C C . SER A 1 92 ? -21.913 -7.314 21.414 1.00 52.06 92 SER A C 1
ATOM 688 O O . SER A 1 92 ? -22.423 -7.633 20.334 1.00 52.06 92 SER A O 1
ATOM 690 N N . GLU A 1 93 ? -21.345 -6.124 21.647 1.00 55.25 93 GLU A N 1
ATOM 691 C CA . GLU A 1 93 ? -21.105 -5.145 20.586 1.00 55.25 93 GLU A CA 1
ATOM 692 C C . GLU A 1 93 ? -20.591 -5.902 19.363 1.00 55.25 93 GLU A C 1
ATOM 694 O O . GLU A 1 93 ? -19.652 -6.703 19.465 1.00 55.25 93 GLU A O 1
ATOM 699 N N . ARG A 1 94 ? -21.305 -5.773 18.239 1.00 54.97 94 ARG A N 1
ATOM 700 C CA . ARG A 1 94 ? -20.946 -6.517 17.039 1.00 54.97 94 ARG A CA 1
ATOM 701 C C . ARG A 1 94 ? -19.521 -6.121 16.686 1.00 54.97 94 ARG A C 1
ATOM 703 O O . ARG A 1 94 ? -19.207 -4.930 16.668 1.00 54.97 94 ARG A O 1
ATOM 710 N N . ASP A 1 95 ? -18.706 -7.115 16.346 1.00 51.47 95 ASP A N 1
ATOM 711 C CA . ASP A 1 95 ? -17.388 -6.900 15.756 1.00 51.47 95 ASP A CA 1
ATOM 712 C C . ASP A 1 95 ? -17.593 -6.325 14.346 1.00 51.47 95 ASP A C 1
ATOM 714 O O . ASP A 1 95 ? -17.614 -7.009 13.319 1.00 51.47 95 ASP A O 1
ATOM 718 N N . THR A 1 96 ? -17.949 -5.045 14.308 1.00 55.03 96 THR A N 1
ATOM 719 C CA . THR A 1 96 ? -18.033 -4.276 13.083 1.00 55.03 96 THR A CA 1
ATOM 720 C C . THR A 1 96 ? -16.600 -4.054 12.660 1.00 55.03 96 THR A C 1
ATOM 722 O O . THR A 1 96 ? -15.828 -3.469 13.413 1.00 55.03 96 THR A O 1
ATOM 725 N N . LYS A 1 97 ? -16.249 -4.541 11.462 1.00 56.41 97 LYS A N 1
ATOM 726 C CA . LYS A 1 97 ? -14.944 -4.285 10.846 1.00 56.41 97 LYS A CA 1
ATOM 727 C C . LYS A 1 97 ? -14.656 -2.799 10.990 1.00 56.41 97 LYS A C 1
ATOM 729 O O . LYS A 1 97 ? -15.305 -1.976 10.333 1.00 56.41 97 LYS A O 1
ATOM 734 N N . GLU A 1 98 ? -13.748 -2.447 11.896 1.00 65.00 98 GLU A N 1
ATOM 735 C CA . GLU A 1 98 ? -13.452 -1.045 12.111 1.00 65.00 98 GLU A CA 1
ATOM 736 C C . GLU A 1 98 ? -12.863 -0.524 10.810 1.00 65.00 98 GLU A C 1
ATOM 738 O O . GLU A 1 98 ? -11.984 -1.143 10.209 1.00 65.00 98 GLU A O 1
ATOM 743 N N . SER A 1 99 ? -13.372 0.613 10.333 1.00 78.50 99 SER A N 1
ATOM 744 C CA . SER A 1 99 ? -12.757 1.256 9.179 1.00 78.50 99 SER A CA 1
ATOM 745 C C . SER A 1 99 ? -11.276 1.453 9.486 1.00 78.50 99 SER A C 1
ATOM 747 O O . SER A 1 99 ? -10.935 2.000 10.538 1.00 78.50 99 SER A O 1
ATOM 749 N N . ILE A 1 100 ? -10.401 1.048 8.566 1.00 85.19 100 ILE A N 1
ATOM 750 C CA . ILE A 1 100 ? -8.952 1.173 8.744 1.00 85.19 100 ILE A CA 1
ATOM 751 C C . ILE A 1 100 ? -8.529 2.590 9.140 1.00 85.19 100 ILE A C 1
ATOM 753 O O . ILE A 1 100 ? -7.641 2.762 9.964 1.00 85.19 100 ILE A O 1
ATOM 757 N N . PHE A 1 101 ? -9.241 3.615 8.669 1.00 88.00 101 PHE A N 1
ATOM 758 C CA . PHE A 1 101 ? -9.009 5.003 9.063 1.00 88.00 101 PHE A CA 1
ATOM 759 C C . PHE A 1 101 ? -9.269 5.273 10.551 1.00 88.00 101 PHE A C 1
ATOM 761 O O . PHE A 1 101 ? -8.527 6.032 11.174 1.00 88.00 101 PHE A O 1
ATOM 768 N N . LYS A 1 102 ? -10.293 4.643 11.141 1.00 86.50 102 LYS A N 1
ATOM 769 C CA . LYS A 1 102 ? -10.559 4.727 12.585 1.00 86.50 102 LYS A CA 1
ATOM 770 C C . LYS A 1 102 ? -9.457 4.026 13.373 1.00 86.50 102 LYS A C 1
ATOM 772 O O . LYS A 1 102 ? -8.963 4.596 14.344 1.00 86.50 102 LYS A O 1
ATOM 777 N N . ALA A 1 103 ? -9.033 2.842 12.934 1.00 88.69 103 ALA A N 1
ATOM 778 C CA . ALA A 1 103 ? -7.956 2.113 13.595 1.00 88.69 103 ALA A CA 1
ATOM 779 C C . ALA A 1 103 ? -6.612 2.847 13.496 1.00 88.69 103 ALA A C 1
ATOM 781 O O . ALA A 1 103 ? -5.910 2.940 14.495 1.00 88.69 103 ALA A O 1
ATOM 782 N N . LEU A 1 104 ? -6.285 3.455 12.350 1.00 91.12 104 LEU A N 1
ATOM 783 C CA . LEU A 1 104 ? -5.115 4.331 12.215 1.00 91.12 104 LEU A CA 1
ATOM 784 C C . LEU A 1 104 ? -5.189 5.501 13.197 1.00 91.12 104 LEU A C 1
ATOM 786 O O . LEU A 1 104 ? -4.214 5.777 13.889 1.00 91.12 104 LEU A O 1
ATOM 790 N N . GLY A 1 105 ? -6.361 6.130 13.330 1.00 89.56 105 GLY A N 1
ATOM 791 C CA . GLY A 1 105 ? -6.591 7.161 14.341 1.00 89.56 105 GLY A CA 1
ATOM 792 C C . GLY A 1 105 ? -6.310 6.666 15.758 1.00 89.56 105 GLY A C 1
ATOM 793 O O . GLY A 1 105 ? -5.624 7.353 16.511 1.00 89.56 105 GLY A O 1
ATOM 794 N N . LYS A 1 106 ? -6.775 5.461 16.111 1.00 90.06 106 LYS A N 1
ATOM 795 C CA . LYS A 1 106 ? -6.484 4.838 17.410 1.00 90.06 106 LYS A CA 1
ATOM 796 C C . LYS A 1 106 ? -4.992 4.554 17.585 1.00 90.06 106 LYS A C 1
ATOM 798 O O . LYS A 1 106 ? -4.447 4.926 18.614 1.00 90.06 106 LYS A O 1
ATOM 803 N N . ILE A 1 107 ? -4.323 3.965 16.594 1.00 92.00 107 ILE A N 1
ATOM 804 C CA . ILE A 1 107 ? -2.889 3.637 16.653 1.00 92.00 107 ILE A CA 1
ATOM 805 C C . ILE A 1 107 ? -2.058 4.907 16.854 1.00 92.00 107 ILE A C 1
ATOM 807 O O . ILE A 1 107 ? -1.262 4.990 17.781 1.00 92.00 107 ILE A O 1
ATOM 811 N N . PHE A 1 108 ? -2.269 5.927 16.024 1.00 91.19 108 PHE A N 1
ATOM 812 C CA . PHE A 1 108 ? -1.470 7.147 16.078 1.00 91.19 108 PHE A CA 1
ATOM 813 C C . PHE A 1 108 ? -1.768 8.007 17.309 1.00 91.19 108 PHE A C 1
ATOM 815 O O . PHE A 1 108 ? -0.859 8.633 17.862 1.00 91.19 108 PHE A O 1
ATOM 822 N N . LYS A 1 109 ? -3.023 8.049 17.771 1.00 89.19 109 LYS A N 1
ATOM 823 C CA . LYS A 1 109 ? -3.431 8.917 18.885 1.00 89.19 109 LYS A CA 1
ATOM 824 C C . LYS A 1 109 ? -3.413 8.237 20.256 1.00 89.19 109 LYS A C 1
ATOM 826 O O . LYS A 1 109 ? -3.400 8.967 21.243 1.00 89.19 109 LYS A O 1
ATOM 831 N N . SER A 1 110 ? -3.346 6.904 20.369 1.00 87.12 110 SER A N 1
ATOM 832 C CA . SER A 1 110 ? -3.354 6.247 21.691 1.00 87.12 110 SER A CA 1
ATOM 833 C C . SER A 1 110 ? -2.109 6.578 22.507 1.00 87.12 110 SER A C 1
ATOM 835 O O . SER A 1 110 ? -1.015 6.715 21.974 1.00 87.12 110 SER A O 1
ATOM 837 N N . THR A 1 111 ? -2.251 6.694 23.818 1.00 87.12 111 THR A N 1
ATOM 838 C CA . THR A 1 111 ? -1.114 6.765 24.748 1.00 87.12 111 THR A CA 1
ATOM 839 C C . THR A 1 111 ? -0.666 5.378 25.198 1.00 87.12 111 THR A C 1
ATOM 841 O O . THR A 1 111 ? 0.507 5.179 25.494 1.00 87.12 111 THR A O 1
ATOM 844 N N . ASP A 1 112 ? -1.586 4.411 25.212 1.00 91.38 112 ASP A N 1
ATOM 845 C CA . ASP A 1 112 ? -1.311 3.022 25.561 1.00 91.38 112 ASP A CA 1
ATOM 846 C C . ASP A 1 112 ? -0.990 2.180 24.307 1.00 91.38 112 ASP A C 1
ATOM 848 O O . ASP A 1 112 ? -1.847 2.040 23.418 1.00 91.38 112 ASP A O 1
ATOM 852 N N . PRO A 1 113 ? 0.209 1.570 24.228 1.00 91.88 113 PRO A N 1
ATOM 853 C CA . PRO A 1 113 ? 0.568 0.664 23.142 1.00 91.88 113 PRO A CA 1
ATOM 854 C C . PRO A 1 113 ? -0.317 -0.586 23.074 1.00 91.88 113 PRO A C 1
ATOM 856 O O . PRO A 1 113 ? -0.571 -1.102 21.984 1.00 91.88 113 PRO A O 1
ATOM 859 N N . LYS A 1 114 ? -0.813 -1.090 24.213 1.00 92.88 114 LYS A N 1
ATOM 860 C CA . LYS A 1 114 ? -1.652 -2.298 24.232 1.00 92.88 114 LYS A CA 1
ATOM 861 C C . LYS A 1 114 ? -3.002 -2.033 23.568 1.00 92.88 114 LYS A C 1
ATOM 863 O O . LYS A 1 114 ? -3.428 -2.836 22.740 1.00 92.88 114 LYS A O 1
ATOM 868 N N . SER A 1 115 ? -3.622 -0.895 23.872 1.00 90.44 115 SER A N 1
ATOM 869 C CA . SER A 1 115 ? -4.837 -0.424 23.203 1.00 90.44 115 SER A CA 1
ATOM 870 C C . SER A 1 115 ? -4.650 -0.279 21.684 1.00 90.44 115 SER A C 1
ATOM 872 O O . SER A 1 115 ? -5.475 -0.775 20.914 1.00 90.44 115 SER A O 1
ATOM 874 N N . ALA A 1 116 ? -3.530 0.302 21.232 1.00 91.25 116 ALA A N 1
ATOM 875 C CA . ALA A 1 116 ? -3.223 0.408 19.800 1.00 91.25 116 ALA A CA 1
ATOM 876 C C . ALA A 1 116 ? -3.091 -0.962 19.119 1.00 91.25 116 ALA A C 1
ATOM 878 O O . ALA A 1 116 ? -3.591 -1.154 18.012 1.00 91.25 116 ALA A O 1
ATOM 879 N N . LEU A 1 117 ? -2.448 -1.932 19.776 1.00 92.50 117 LEU A N 1
ATOM 880 C CA . LEU A 1 117 ? -2.344 -3.289 19.245 1.00 92.50 117 LEU A CA 1
ATOM 881 C C . LEU A 1 117 ? -3.711 -3.976 19.177 1.00 92.50 117 LEU A C 1
ATOM 883 O O . LEU A 1 117 ? -4.019 -4.613 18.175 1.00 92.50 117 LEU A O 1
ATOM 887 N N . GLN A 1 118 ? -4.547 -3.834 20.204 1.00 91.06 118 GLN A N 1
ATOM 888 C CA . GLN A 1 118 ? -5.892 -4.416 20.207 1.00 91.06 118 GLN A CA 1
ATOM 889 C C . GLN A 1 118 ? -6.771 -3.849 19.088 1.00 91.06 118 GLN A C 1
ATOM 891 O O . GLN A 1 118 ? -7.515 -4.606 18.471 1.00 91.06 118 GLN A O 1
ATOM 896 N N . ALA A 1 119 ? -6.615 -2.565 18.750 1.00 88.38 119 ALA A N 1
ATOM 897 C CA . ALA A 1 119 ? -7.305 -1.955 17.613 1.00 88.38 119 ALA A CA 1
ATOM 898 C C . ALA A 1 119 ? -6.971 -2.627 16.266 1.00 88.38 119 ALA A C 1
ATOM 900 O O . ALA A 1 119 ? -7.746 -2.515 15.323 1.00 88.38 119 ALA A O 1
ATOM 901 N N . THR A 1 120 ? -5.850 -3.355 16.162 1.00 88.94 120 THR A N 1
ATOM 902 C CA . THR A 1 120 ? -5.525 -4.113 14.942 1.00 88.94 120 THR A CA 1
ATOM 903 C C . THR A 1 120 ? -6.255 -5.441 14.819 1.00 88.94 120 THR A C 1
ATOM 905 O O . THR A 1 120 ? -6.337 -5.971 13.719 1.00 88.94 120 THR A O 1
ATOM 908 N N . TYR A 1 121 ? -6.781 -5.999 15.911 1.00 86.12 121 TYR A N 1
ATOM 909 C CA . TYR A 1 121 ? -7.433 -7.311 15.870 1.00 86.12 121 TYR A CA 1
ATOM 910 C C . TYR A 1 121 ? -8.835 -7.258 15.256 1.00 86.12 121 TYR A C 1
ATOM 912 O O . TYR A 1 121 ? -9.246 -8.237 14.646 1.00 86.12 121 TYR A O 1
ATOM 920 N N . GLY A 1 122 ? -9.521 -6.113 15.351 1.00 79.19 122 GLY A N 1
ATOM 921 C CA . GLY A 1 122 ? -10.810 -5.866 14.686 1.00 79.19 122 GLY A CA 1
ATOM 922 C C . GLY A 1 122 ? -10.686 -5.382 13.233 1.00 79.19 122 GLY A C 1
ATOM 923 O O . GLY A 1 122 ? -11.680 -4.978 12.626 1.00 79.19 122 GLY A O 1
ATOM 924 N N . LEU A 1 123 ? -9.469 -5.363 12.672 1.00 83.88 123 LEU A N 1
ATOM 925 C CA . LEU A 1 123 ? -9.232 -4.975 11.283 1.00 83.88 123 LEU A CA 1
ATOM 926 C C . LEU A 1 123 ? -9.301 -6.177 10.347 1.00 83.88 123 LEU A C 1
ATOM 928 O O . LEU A 1 123 ? -8.631 -7.186 10.548 1.00 83.88 123 LEU A O 1
ATOM 932 N N . ASP A 1 124 ? -10.009 -6.001 9.235 1.00 83.62 124 ASP A N 1
ATOM 933 C CA . ASP A 1 124 ? -10.006 -6.929 8.098 1.00 83.62 124 ASP A CA 1
ATOM 934 C C . ASP A 1 124 ? -8.812 -6.681 7.164 1.00 83.62 124 ASP A C 1
ATOM 936 O O . ASP A 1 124 ? -8.942 -6.635 5.944 1.00 83.62 124 ASP A O 1
ATOM 940 N N . GLU A 1 125 ? -7.638 -6.439 7.745 1.00 85.44 125 GLU A N 1
ATOM 941 C CA . GLU A 1 125 ? -6.406 -6.192 7.006 1.00 85.44 125 GLU A CA 1
ATOM 942 C C . GLU A 1 125 ? -5.271 -7.022 7.578 1.00 85.44 125 GLU A C 1
ATOM 944 O O . GLU A 1 125 ? -5.061 -7.114 8.788 1.00 85.44 125 GLU A O 1
ATOM 949 N N . THR A 1 126 ? -4.504 -7.634 6.681 1.00 91.19 126 THR A N 1
ATOM 950 C CA . THR A 1 126 ? -3.364 -8.444 7.103 1.00 91.19 126 THR A CA 1
ATOM 951 C C . THR A 1 126 ? -2.229 -7.543 7.599 1.00 91.19 126 THR A C 1
ATOM 953 O O . THR A 1 126 ? -2.063 -6.429 7.092 1.00 91.19 126 THR A O 1
ATOM 956 N N . PRO A 1 127 ? -1.364 -8.020 8.514 1.00 93.19 127 PRO A N 1
ATOM 957 C CA . PRO A 1 127 ? -0.161 -7.289 8.921 1.00 93.19 127 PRO A CA 1
ATOM 958 C C . PRO A 1 127 ? 0.726 -6.863 7.738 1.00 93.19 127 PRO A C 1
ATOM 960 O O . PRO A 1 127 ? 1.396 -5.835 7.797 1.00 93.19 127 PRO A O 1
ATOM 963 N N . GLU A 1 128 ? 0.709 -7.633 6.647 1.00 92.75 128 GLU A N 1
ATOM 964 C CA . GLU A 1 128 ? 1.441 -7.316 5.418 1.00 92.75 128 GLU A CA 1
ATOM 965 C C . GLU A 1 128 ? 0.891 -6.106 4.663 1.00 92.75 128 GLU A C 1
ATOM 967 O O . GLU A 1 128 ? 1.657 -5.408 4.005 1.00 92.75 128 GLU A O 1
ATOM 972 N N . ASN A 1 129 ? -0.409 -5.841 4.770 1.00 92.06 129 ASN A N 1
ATOM 973 C CA . ASN A 1 129 ? -1.029 -4.654 4.193 1.00 92.06 129 ASN A CA 1
ATOM 974 C C . ASN A 1 129 ? -0.997 -3.482 5.174 1.00 92.06 129 ASN A C 1
ATOM 976 O O . ASN A 1 129 ? -0.707 -2.355 4.773 1.00 92.06 129 ASN A O 1
ATOM 980 N N . LEU A 1 130 ? -1.255 -3.743 6.460 1.00 94.31 130 LEU A N 1
ATOM 981 C CA . LEU A 1 130 ? -1.316 -2.728 7.511 1.00 94.31 130 LEU A CA 1
ATOM 982 C C . LEU A 1 130 ? -0.027 -1.904 7.596 1.00 94.31 130 LEU A C 1
ATOM 984 O O . LEU A 1 130 ? -0.096 -0.688 7.752 1.00 94.31 130 LEU A O 1
ATOM 988 N N . ILE A 1 131 ? 1.143 -2.528 7.425 1.00 96.00 131 ILE A N 1
ATOM 989 C CA . ILE A 1 131 ? 2.420 -1.804 7.449 1.00 96.00 131 ILE A CA 1
ATOM 990 C C . ILE A 1 131 ? 2.469 -0.668 6.417 1.00 96.00 131 ILE A C 1
ATOM 992 O O . ILE A 1 131 ? 2.988 0.399 6.720 1.00 96.00 131 ILE A O 1
ATOM 996 N N . HIS A 1 132 ? 1.872 -0.854 5.235 1.00 95.31 132 HIS A N 1
ATOM 997 C CA . HIS A 1 132 ? 1.832 0.164 4.184 1.00 95.31 132 HIS A CA 1
ATOM 998 C C . HIS A 1 132 ? 0.842 1.290 4.497 1.00 95.31 132 HIS A C 1
ATOM 1000 O O . HIS A 1 132 ? 1.051 2.431 4.088 1.00 95.31 132 HIS A O 1
ATOM 1006 N N . TRP A 1 133 ? -0.228 0.985 5.233 1.00 95.06 133 TRP A N 1
ATOM 1007 C CA . TRP A 1 133 ? -1.134 2.001 5.763 1.00 95.06 133 TRP A CA 1
ATOM 1008 C C . TRP A 1 133 ? -0.442 2.868 6.807 1.00 95.06 133 TRP A C 1
ATOM 1010 O O . TRP A 1 133 ? -0.613 4.083 6.798 1.00 95.06 133 TRP A O 1
ATOM 1020 N N . ILE A 1 134 ? 0.361 2.263 7.679 1.00 95.12 134 ILE A N 1
ATOM 1021 C CA . ILE A 1 134 ? 1.125 3.005 8.681 1.00 95.12 134 ILE A CA 1
ATOM 1022 C C . ILE A 1 134 ? 2.226 3.827 7.999 1.00 95.12 134 ILE A C 1
ATOM 1024 O O . ILE A 1 134 ? 2.314 5.016 8.267 1.00 95.12 134 ILE A O 1
ATOM 1028 N N . ASP A 1 135 ? 2.987 3.243 7.069 1.00 95.62 135 ASP A N 1
ATOM 1029 C CA . ASP A 1 135 ? 4.057 3.905 6.301 1.00 95.62 135 ASP A CA 1
ATOM 1030 C C . ASP A 1 135 ? 3.590 5.197 5.610 1.00 95.62 135 ASP A C 1
ATOM 1032 O O . ASP A 1 135 ? 4.176 6.258 5.805 1.00 95.62 135 ASP A O 1
ATOM 1036 N N . GLU A 1 136 ? 2.479 5.142 4.866 1.00 94.56 136 GLU A N 1
ATOM 1037 C CA . GLU A 1 136 ? 1.960 6.309 4.137 1.00 94.56 136 GLU A CA 1
ATOM 1038 C C . GLU A 1 136 ? 1.490 7.431 5.084 1.00 94.56 136 GLU A C 1
ATOM 1040 O O . GLU A 1 136 ? 1.542 8.610 4.737 1.00 94.56 136 GLU A O 1
ATOM 1045 N N . ASN A 1 137 ? 1.026 7.075 6.286 1.00 93.94 137 ASN A N 1
ATOM 1046 C CA . ASN A 1 137 ? 0.391 8.006 7.220 1.00 93.94 137 ASN A CA 1
ATOM 1047 C C . ASN A 1 137 ? 1.297 8.465 8.369 1.00 93.94 137 ASN A C 1
ATOM 1049 O O . ASN A 1 137 ? 1.004 9.485 8.991 1.00 93.94 137 ASN A O 1
ATOM 1053 N N . LEU A 1 138 ? 2.409 7.775 8.622 1.00 92.75 138 LEU A N 1
ATOM 1054 C CA . LEU A 1 138 ? 3.414 8.159 9.608 1.00 92.75 138 LEU A CA 1
ATOM 1055 C C . LEU A 1 138 ? 3.941 9.593 9.384 1.00 92.75 138 LEU A C 1
ATOM 1057 O O . LEU A 1 138 ? 3.886 10.382 10.329 1.00 92.75 138 LEU A O 1
ATOM 1061 N N . PRO A 1 139 ? 4.358 10.005 8.165 1.00 91.69 139 PRO A N 1
ATOM 1062 C CA . PRO A 1 139 ? 4.812 11.375 7.934 1.00 91.69 139 PRO A CA 1
ATOM 1063 C C . PRO A 1 139 ? 3.665 12.388 7.976 1.00 91.69 139 PRO A C 1
ATOM 1065 O O . PRO A 1 139 ? 3.883 13.535 8.346 1.00 91.69 139 PRO A O 1
ATOM 1068 N N . LEU A 1 140 ? 2.434 11.983 7.649 1.00 89.94 140 LEU A N 1
ATOM 1069 C CA . LEU A 1 140 ? 1.268 12.867 7.747 1.00 89.94 140 LEU A CA 1
ATOM 1070 C C . LEU A 1 140 ? 0.905 13.177 9.201 1.00 89.94 140 LEU A C 1
ATOM 1072 O O . LEU A 1 140 ? 0.374 14.246 9.482 1.00 89.94 140 LEU A O 1
ATOM 1076 N N . GLN A 1 141 ? 1.173 12.240 10.112 1.00 88.88 141 GLN A N 1
ATOM 1077 C CA . GLN A 1 141 ? 0.869 12.389 11.527 1.00 88.88 141 GLN A CA 1
ATOM 1078 C C . GLN A 1 141 ? 2.009 13.038 12.317 1.00 88.88 141 GLN A C 1
ATOM 1080 O O . GLN A 1 141 ? 1.740 13.884 13.163 1.00 88.88 141 GLN A O 1
ATOM 1085 N N . TYR A 1 142 ? 3.256 12.617 12.092 1.00 87.31 142 TYR A N 1
ATOM 1086 C CA . TYR A 1 142 ? 4.420 13.073 12.866 1.00 87.31 142 TYR A CA 1
ATOM 1087 C C . TYR A 1 142 ? 5.240 14.150 12.150 1.00 87.31 142 TYR A C 1
ATOM 1089 O O . TYR A 1 142 ? 6.077 14.782 12.774 1.00 87.31 142 TYR A O 1
ATOM 1097 N N . GLY A 1 143 ? 4.981 14.415 10.867 1.00 78.50 143 GLY A N 1
ATOM 1098 C CA . GLY A 1 143 ? 5.608 15.512 10.119 1.00 78.50 143 GLY A CA 1
ATOM 1099 C C . GLY A 1 143 ? 4.898 16.864 10.261 1.00 78.50 143 GLY A C 1
ATOM 1100 O O . GLY A 1 143 ? 5.194 17.792 9.511 1.00 78.50 143 GLY A O 1
ATOM 1101 N N . THR A 1 144 ? 3.922 16.985 11.166 1.00 77.38 144 THR A N 1
ATOM 1102 C CA . THR A 1 144 ? 3.262 18.262 11.489 1.00 77.38 144 THR A CA 1
ATOM 1103 C C . THR A 1 144 ? 4.129 19.128 12.405 1.00 77.38 144 THR A C 1
ATOM 1105 O O . THR A 1 144 ? 5.047 18.620 13.031 1.00 77.38 144 THR A O 1
ATOM 1108 N N . GLN A 1 145 ? 3.785 20.411 12.568 1.00 63.03 145 GLN A N 1
ATOM 1109 C CA . GLN A 1 145 ? 4.500 21.355 13.451 1.00 63.03 145 GLN A CA 1
ATOM 1110 C C . GLN A 1 145 ? 4.658 20.872 14.906 1.00 63.03 145 GLN A C 1
ATOM 1112 O O . GLN A 1 145 ? 5.567 21.315 15.597 1.00 63.03 145 GLN A O 1
ATOM 1117 N N . GLU A 1 146 ? 3.772 19.987 15.370 1.00 67.00 146 GLU A N 1
ATOM 1118 C CA . GLU A 1 146 ? 3.789 19.417 16.724 1.00 67.00 146 GLU A CA 1
ATOM 1119 C C . GLU A 1 146 ? 4.703 18.187 16.869 1.00 67.00 146 GLU A C 1
ATOM 1121 O O . GLU A 1 146 ? 4.944 17.746 17.990 1.00 67.00 146 GLU A O 1
ATOM 1126 N N . GLY A 1 147 ? 5.156 17.594 15.760 1.00 70.44 147 GLY A N 1
ATOM 1127 C CA . GLY A 1 147 ? 5.996 16.400 15.765 1.00 70.44 147 GLY A CA 1
ATOM 1128 C C . GLY A 1 147 ? 7.471 16.740 15.569 1.00 70.44 147 GLY A C 1
ATOM 1129 O O . GLY A 1 147 ? 7.823 17.647 14.816 1.00 70.44 147 GLY A O 1
ATOM 1130 N N . THR A 1 148 ? 8.340 16.001 16.252 1.00 80.56 148 THR A N 1
ATOM 1131 C CA . THR A 1 148 ? 9.798 16.115 16.130 1.00 80.56 148 THR A CA 1
ATOM 1132 C C . THR A 1 148 ? 10.336 15.219 15.018 1.00 80.56 148 THR A C 1
ATOM 1134 O O . THR A 1 148 ? 9.825 14.126 14.772 1.00 80.56 148 THR A O 1
ATOM 1137 N N . GLU A 1 149 ? 11.427 15.637 14.369 1.00 86.06 149 GLU A N 1
ATOM 1138 C CA . GLU A 1 149 ? 12.138 14.801 13.388 1.00 86.06 149 GLU A CA 1
ATOM 1139 C C . GLU A 1 149 ? 12.566 13.452 14.001 1.00 86.06 149 GLU A C 1
ATOM 1141 O O . GLU A 1 149 ? 12.482 12.405 13.356 1.00 86.06 149 GLU A O 1
ATOM 1146 N N . GLU A 1 150 ? 12.928 13.458 15.286 1.00 88.50 150 GLU A N 1
ATOM 1147 C CA . GLU A 1 150 ? 13.272 12.261 16.058 1.00 88.50 150 GLU A CA 1
ATOM 1148 C C . GLU A 1 150 ? 12.121 11.247 16.150 1.00 88.50 150 GLU A C 1
ATOM 1150 O O . GLU A 1 150 ? 12.361 10.037 16.065 1.00 88.50 150 GLU A O 1
ATOM 1155 N N . ASP A 1 151 ? 10.871 11.710 16.249 1.00 90.75 151 ASP A N 1
ATOM 1156 C CA . ASP A 1 151 ? 9.687 10.845 16.323 1.00 90.75 151 ASP A CA 1
ATOM 1157 C C . ASP A 1 151 ? 9.491 10.097 15.005 1.00 90.75 151 ASP A C 1
ATOM 1159 O O . ASP A 1 151 ? 9.164 8.905 14.973 1.00 90.75 151 ASP A O 1
ATOM 1163 N N . LEU A 1 152 ? 9.741 10.797 13.896 1.00 91.75 152 LEU A N 1
ATOM 1164 C CA . LEU A 1 152 ? 9.660 10.243 12.555 1.00 91.75 152 LEU A CA 1
ATOM 1165 C C . LEU A 1 152 ? 10.760 9.199 12.328 1.00 91.75 152 LEU A C 1
ATOM 1167 O O . LEU A 1 152 ? 10.474 8.090 11.869 1.00 91.75 152 LEU A O 1
ATOM 1171 N N . ILE A 1 153 ? 12.005 9.524 12.695 1.00 93.69 153 ILE A N 1
ATOM 1172 C CA . ILE A 1 153 ? 13.150 8.607 12.601 1.00 93.69 153 ILE A CA 1
ATOM 1173 C C . ILE A 1 153 ? 12.873 7.346 13.420 1.00 93.69 153 ILE A C 1
ATOM 1175 O O . ILE A 1 153 ? 13.005 6.226 12.919 1.00 93.69 153 ILE A O 1
ATOM 1179 N N . THR A 1 154 ? 12.446 7.514 14.670 1.00 94.38 154 THR A N 1
ATOM 1180 C CA . THR A 1 154 ? 12.181 6.400 15.582 1.00 94.38 154 THR A CA 1
ATOM 1181 C C . THR A 1 154 ? 10.999 5.561 15.095 1.00 94.38 154 THR A C 1
ATOM 1183 O O . THR A 1 154 ? 11.075 4.327 15.105 1.00 94.38 154 THR A O 1
ATOM 1186 N N . GLY A 1 155 ? 9.952 6.198 14.563 1.00 94.38 155 GLY A N 1
ATOM 1187 C CA . GLY A 1 155 ? 8.809 5.528 13.946 1.00 94.38 155 GLY A CA 1
ATOM 1188 C C . GLY A 1 155 ? 9.224 4.647 12.767 1.00 94.38 155 GLY A C 1
ATOM 1189 O O . GLY A 1 155 ? 8.936 3.446 12.757 1.00 94.38 155 GLY A O 1
ATOM 1190 N N . TYR A 1 156 ? 9.986 5.196 11.817 1.00 95.88 156 TYR A N 1
ATOM 1191 C CA . TYR A 1 156 ? 10.504 4.428 10.680 1.00 95.88 156 TYR A CA 1
ATOM 1192 C C . TYR A 1 156 ? 11.508 3.349 11.091 1.00 95.88 156 TYR A C 1
ATOM 1194 O O . TYR A 1 156 ? 11.532 2.279 10.480 1.00 95.88 156 TYR A O 1
ATOM 1202 N N . MET A 1 157 ? 12.305 3.557 12.144 1.00 97.06 157 MET A N 1
ATOM 1203 C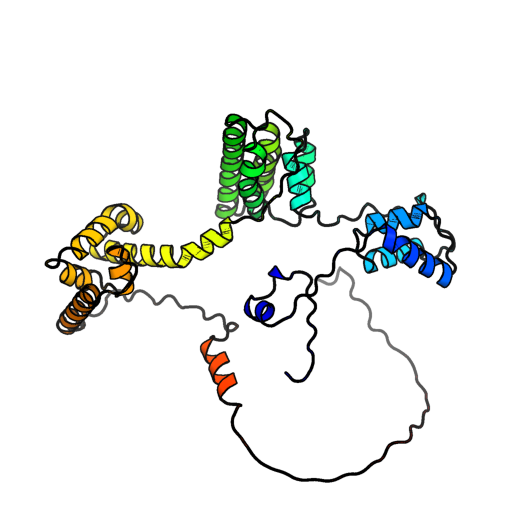 CA . MET A 1 157 ? 13.179 2.507 12.677 1.00 97.06 157 MET A CA 1
ATOM 1204 C C . MET A 1 157 ? 12.381 1.291 13.162 1.00 97.06 157 MET A C 1
ATOM 1206 O O . MET A 1 157 ? 12.765 0.148 12.890 1.00 97.06 157 MET A O 1
ATOM 1210 N N . HIS A 1 158 ? 11.268 1.507 13.867 1.00 97.06 158 HIS A N 1
ATOM 1211 C CA . HIS A 1 158 ? 10.381 0.422 14.290 1.00 97.06 158 HIS A CA 1
ATOM 1212 C C . HIS A 1 158 ? 9.685 -0.241 13.100 1.00 97.06 158 HIS A C 1
ATOM 1214 O O . HIS A 1 158 ? 9.662 -1.474 13.015 1.00 97.06 158 HIS A O 1
ATOM 1220 N N . LEU A 1 159 ? 9.202 0.558 12.147 1.00 96.75 159 LEU A N 1
ATOM 1221 C CA . LEU A 1 159 ? 8.543 0.070 10.938 1.00 96.75 159 LEU A CA 1
ATOM 1222 C C . LEU A 1 159 ? 9.490 -0.785 10.074 1.00 96.75 159 LEU A C 1
ATOM 1224 O O . LEU A 1 159 ? 9.133 -1.879 9.646 1.00 96.75 159 LEU A O 1
ATOM 1228 N N . SER A 1 160 ? 10.747 -0.360 9.923 1.00 97.62 160 SER A N 1
ATOM 1229 C CA . SER A 1 160 ? 11.809 -1.115 9.245 1.00 97.62 160 SER A CA 1
ATOM 1230 C C . SER A 1 160 ? 12.083 -2.464 9.921 1.00 97.62 160 SER A C 1
ATOM 1232 O O . SER A 1 160 ? 12.208 -3.501 9.262 1.00 97.62 160 SER A O 1
ATOM 1234 N N . LYS A 1 161 ? 12.116 -2.505 11.262 1.00 97.56 161 LYS A N 1
ATOM 1235 C CA . LYS A 1 161 ? 12.234 -3.775 12.000 1.00 97.56 161 LYS A CA 1
ATOM 1236 C C . LYS A 1 161 ? 11.018 -4.673 11.762 1.00 97.56 161 LYS A C 1
ATOM 1238 O O . LYS A 1 161 ? 11.207 -5.879 11.598 1.00 97.56 161 LYS A O 1
ATOM 1243 N N . ALA A 1 162 ? 9.807 -4.114 11.723 1.00 97.75 162 ALA A N 1
ATOM 1244 C CA . ALA A 1 162 ? 8.590 -4.861 11.412 1.00 97.75 162 ALA A CA 1
ATOM 1245 C C . ALA A 1 162 ? 8.643 -5.471 9.999 1.00 97.75 162 ALA A C 1
ATOM 1247 O O . ALA A 1 162 ? 8.403 -6.671 9.853 1.00 97.75 162 ALA A O 1
ATOM 1248 N N . ASP A 1 163 ? 9.064 -4.703 8.988 1.00 97.31 163 ASP A N 1
ATOM 1249 C CA . ASP A 1 163 ? 9.206 -5.182 7.606 1.00 97.31 163 ASP A CA 1
ATOM 1250 C C . ASP A 1 163 ? 10.184 -6.363 7.499 1.00 97.31 163 ASP A C 1
ATOM 1252 O O . ASP A 1 163 ? 9.892 -7.373 6.858 1.00 97.31 163 ASP A O 1
ATOM 1256 N N . ARG A 1 164 ? 11.302 -6.336 8.239 1.00 97.25 164 ARG A N 1
ATOM 1257 C CA . ARG A 1 164 ? 12.226 -7.486 8.302 1.00 97.25 164 ARG A CA 1
ATOM 1258 C C . ARG A 1 164 ? 11.548 -8.760 8.812 1.00 97.25 164 ARG A C 1
ATOM 1260 O O . ARG A 1 164 ? 11.883 -9.852 8.343 1.00 97.25 164 ARG A O 1
ATOM 1267 N N . TYR A 1 165 ? 10.624 -8.658 9.771 1.00 97.56 165 TYR A N 1
ATOM 1268 C CA . TYR A 1 165 ? 9.837 -9.809 10.222 1.00 97.56 165 TYR A CA 1
ATOM 1269 C C . TYR A 1 165 ? 8.846 -10.267 9.153 1.00 97.56 165 TYR A C 1
ATOM 1271 O O . TYR A 1 165 ? 8.767 -11.470 8.908 1.00 97.56 165 TYR A O 1
ATOM 1279 N N . LEU A 1 166 ? 8.169 -9.346 8.464 1.00 97.06 166 LEU A N 1
ATOM 1280 C CA . LEU A 1 166 ? 7.269 -9.679 7.354 1.00 97.06 166 LEU A CA 1
ATOM 1281 C C . LEU A 1 166 ? 8.017 -10.357 6.194 1.00 97.06 166 LEU A C 1
ATOM 1283 O O . LEU A 1 166 ? 7.577 -11.388 5.688 1.00 97.06 166 LEU A O 1
ATOM 1287 N N . GLY A 1 167 ? 9.217 -9.889 5.844 1.00 96.75 167 GLY A N 1
ATOM 1288 C CA . GLY A 1 167 ? 10.081 -10.549 4.862 1.00 96.75 167 GLY A CA 1
ATOM 1289 C C . GLY A 1 167 ? 10.469 -11.977 5.271 1.00 96.75 167 GLY A C 1
ATOM 1290 O O . GLY A 1 167 ? 10.491 -12.889 4.438 1.00 96.75 167 GLY A O 1
ATOM 1291 N N . ARG A 1 168 ? 10.717 -12.218 6.568 1.00 96.19 168 ARG A N 1
ATOM 1292 C CA . ARG A 1 168 ? 10.947 -13.575 7.101 1.00 96.19 168 ARG A CA 1
ATOM 1293 C C . ARG A 1 168 ? 9.689 -14.439 7.032 1.00 96.19 168 ARG A C 1
ATOM 1295 O O . ARG A 1 168 ? 9.829 -15.628 6.747 1.00 96.19 168 ARG A O 1
ATOM 1302 N N . VAL A 1 169 ? 8.502 -13.870 7.260 1.00 96.44 169 VAL A N 1
ATOM 1303 C CA . VAL A 1 169 ? 7.221 -14.577 7.087 1.00 96.44 169 VAL A CA 1
ATOM 1304 C C . VAL A 1 169 ? 7.080 -15.027 5.643 1.00 96.44 169 VAL A C 1
ATOM 1306 O O . VAL A 1 169 ? 6.933 -16.219 5.417 1.00 96.44 169 VAL A O 1
ATOM 1309 N N . ARG A 1 170 ? 7.249 -14.127 4.668 1.00 94.06 170 ARG A N 1
ATOM 1310 C CA . ARG A 1 170 ? 7.154 -14.470 3.239 1.00 94.06 170 ARG A CA 1
ATOM 1311 C C . ARG A 1 170 ? 8.131 -15.574 2.835 1.00 94.06 170 ARG A C 1
ATOM 1313 O O . ARG A 1 170 ? 7.760 -16.493 2.111 1.00 94.06 170 ARG A O 1
ATOM 1320 N N . LYS A 1 171 ? 9.371 -15.527 3.337 1.00 95.50 171 LYS A N 1
ATOM 1321 C CA . LYS A 1 171 ? 10.397 -16.531 3.008 1.00 95.50 171 LYS A CA 1
ATOM 1322 C C . LYS A 1 171 ? 10.153 -17.894 3.666 1.00 95.50 171 LYS A C 1
ATOM 1324 O O . LYS A 1 171 ? 10.460 -18.912 3.059 1.00 95.50 171 LYS A O 1
ATOM 1329 N N . ARG A 1 172 ? 9.685 -17.922 4.918 1.00 94.75 172 ARG A N 1
ATOM 1330 C CA . ARG A 1 172 ? 9.579 -19.154 5.730 1.00 94.75 172 ARG A CA 1
ATOM 1331 C C . ARG A 1 172 ? 8.151 -19.672 5.897 1.00 94.75 172 ARG A C 1
ATOM 1333 O O . ARG A 1 172 ? 7.978 -20.716 6.509 1.00 94.75 172 ARG A O 1
ATOM 1340 N N . GLN A 1 173 ? 7.152 -18.920 5.441 1.00 92.94 173 GLN A N 1
ATOM 1341 C CA . GLN A 1 173 ? 5.721 -19.174 5.654 1.00 92.94 173 GLN A CA 1
ATOM 1342 C C . GLN A 1 173 ? 5.349 -19.347 7.142 1.00 92.94 173 GLN A C 1
ATOM 1344 O O . GLN A 1 173 ? 4.387 -20.012 7.507 1.00 92.94 173 GLN A O 1
ATOM 1349 N N . SER A 1 174 ? 6.131 -18.735 8.039 1.00 93.69 174 SER A N 1
ATOM 1350 C CA . SER A 1 174 ? 5.932 -18.824 9.487 1.00 93.69 174 SER A CA 1
ATOM 1351 C C . SER A 1 174 ? 5.130 -17.624 9.995 1.00 93.69 174 SER A C 1
ATOM 1353 O O . SER A 1 174 ? 5.702 -16.647 10.490 1.00 93.69 174 SER A O 1
ATOM 1355 N N . TYR A 1 175 ? 3.802 -17.726 9.942 1.00 94.19 175 TYR A N 1
ATOM 1356 C CA . TYR A 1 175 ? 2.866 -16.669 10.354 1.00 94.19 175 TYR A CA 1
ATOM 1357 C C . TYR A 1 175 ? 2.930 -16.295 11.843 1.00 94.19 175 TYR A C 1
ATOM 1359 O O . TYR A 1 175 ? 2.514 -15.207 12.223 1.00 94.19 175 TYR A O 1
ATOM 1367 N N . ARG A 1 176 ? 3.556 -17.117 12.700 1.00 95.19 176 ARG A N 1
ATOM 1368 C CA . ARG A 1 176 ? 3.834 -16.762 14.110 1.00 95.19 176 ARG A CA 1
ATOM 1369 C C . ARG A 1 176 ? 4.611 -15.448 14.251 1.00 95.19 176 ARG A C 1
ATOM 1371 O O . ARG A 1 176 ? 4.484 -14.759 15.261 1.00 95.19 176 ARG A O 1
ATOM 1378 N N . LEU A 1 177 ? 5.413 -15.097 13.243 1.00 95.69 177 LEU A N 1
ATOM 1379 C CA . LEU A 1 177 ? 6.194 -13.863 13.232 1.00 95.69 177 LEU A CA 1
ATOM 1380 C C . LEU A 1 177 ? 5.335 -12.604 13.031 1.00 95.69 177 LEU A C 1
ATOM 1382 O O . LEU A 1 177 ? 5.799 -11.515 13.366 1.00 95.69 177 LEU A O 1
ATOM 1386 N N . TRP A 1 178 ? 4.084 -12.736 12.574 1.00 95.62 178 TRP A N 1
ATOM 1387 C CA . TRP A 1 178 ? 3.149 -11.612 12.499 1.00 95.62 178 TRP A CA 1
ATOM 1388 C C . TRP A 1 178 ? 2.914 -10.963 13.855 1.00 95.62 178 TRP A C 1
ATOM 1390 O O . TRP A 1 178 ? 2.872 -9.745 13.920 1.00 95.62 178 TRP A O 1
ATOM 1400 N N . ARG A 1 179 ? 2.890 -11.730 14.954 1.00 94.56 179 ARG A N 1
ATOM 1401 C CA . ARG A 1 179 ? 2.766 -11.155 16.303 1.00 94.56 179 ARG A CA 1
ATOM 1402 C C . ARG A 1 179 ? 3.861 -10.121 16.591 1.00 94.56 179 ARG A C 1
ATOM 1404 O O . ARG A 1 179 ? 3.581 -9.077 17.165 1.00 94.56 179 ARG A O 1
ATOM 1411 N N . TYR A 1 180 ? 5.097 -10.399 16.180 1.00 95.50 180 TYR A N 1
ATOM 1412 C CA . TYR A 1 180 ? 6.225 -9.486 16.384 1.00 95.50 180 TYR A CA 1
ATOM 1413 C C . TYR A 1 180 ? 6.174 -8.302 15.421 1.00 95.50 180 TYR A C 1
ATOM 1415 O O . TYR A 1 180 ? 6.431 -7.175 15.833 1.00 95.50 180 TYR A O 1
ATOM 1423 N N . ALA A 1 181 ? 5.817 -8.547 14.157 1.00 96.69 181 ALA A N 1
ATOM 1424 C CA . ALA A 1 181 ? 5.652 -7.484 13.173 1.00 96.69 181 ALA A CA 1
ATOM 1425 C C . ALA A 1 181 ? 4.551 -6.499 13.597 1.00 96.69 181 ALA A C 1
ATOM 1427 O O . ALA A 1 181 ? 4.804 -5.300 13.615 1.00 96.69 181 ALA A O 1
ATOM 1428 N N . SER A 1 182 ? 3.378 -6.999 14.002 1.00 95.62 182 SER A N 1
ATOM 1429 C CA . SER A 1 182 ? 2.245 -6.193 14.472 1.00 95.62 182 SER A CA 1
ATOM 1430 C C . SER A 1 182 ? 2.623 -5.330 15.665 1.00 95.62 182 SER A C 1
ATOM 1432 O O . SER A 1 182 ? 2.418 -4.126 15.612 1.00 95.62 182 SER A O 1
ATOM 1434 N N . VAL A 1 183 ? 3.261 -5.901 16.692 1.00 96.12 183 VAL A N 1
ATOM 1435 C CA . VAL A 1 183 ? 3.736 -5.126 17.851 1.00 96.12 183 VAL A CA 1
ATOM 1436 C C . VAL A 1 183 ? 4.720 -4.034 17.428 1.00 96.12 183 VAL A C 1
ATOM 1438 O O . VAL A 1 183 ? 4.610 -2.899 17.876 1.00 96.12 183 VAL A O 1
ATOM 1441 N N . LEU A 1 184 ? 5.684 -4.341 16.559 1.00 96.44 184 LEU A N 1
ATOM 1442 C CA . LEU A 1 184 ? 6.675 -3.350 16.136 1.00 96.44 184 LEU A CA 1
ATOM 1443 C C . LEU A 1 184 ? 6.062 -2.233 15.291 1.00 96.44 184 LEU A C 1
ATOM 1445 O O . LEU A 1 184 ? 6.404 -1.075 15.500 1.00 96.44 184 LEU A O 1
ATOM 1449 N N . MET A 1 185 ? 5.154 -2.555 14.369 1.00 95.12 185 MET A N 1
ATOM 1450 C CA . MET A 1 185 ? 4.546 -1.543 13.507 1.00 95.12 185 MET A CA 1
ATOM 1451 C C . MET A 1 185 ? 3.498 -0.693 14.233 1.00 95.12 185 MET A C 1
ATOM 1453 O O . MET A 1 185 ? 3.310 0.444 13.836 1.00 95.12 185 MET A O 1
ATOM 1457 N N . THR A 1 186 ? 2.831 -1.194 15.282 1.00 95.12 186 THR A N 1
ATOM 1458 C CA . THR A 1 186 ? 1.812 -0.419 16.019 1.00 95.12 186 THR A CA 1
ATOM 1459 C C . THR A 1 186 ? 2.349 0.149 17.321 1.00 95.12 186 THR A C 1
ATOM 1461 O O . THR A 1 186 ? 2.490 1.365 17.448 1.00 95.12 186 THR A O 1
ATOM 1464 N N . CYS A 1 187 ? 2.739 -0.700 18.273 1.00 95.50 187 CYS A N 1
ATOM 1465 C CA . CYS A 1 187 ? 3.301 -0.254 19.546 1.00 95.50 187 CYS A CA 1
ATOM 1466 C C . CYS A 1 187 ? 4.576 0.561 19.323 1.00 95.50 187 CYS A C 1
ATOM 1468 O O . CYS A 1 187 ? 4.765 1.580 19.978 1.00 95.50 187 CYS A O 1
ATOM 1470 N N . GLY A 1 188 ? 5.423 0.154 18.370 1.00 93.75 188 GLY A N 1
ATOM 1471 C CA . GLY A 1 188 ? 6.623 0.915 18.023 1.00 93.75 188 GLY A CA 1
ATOM 1472 C C . GLY A 1 188 ? 6.296 2.328 17.545 1.00 93.75 188 GLY A C 1
ATOM 1473 O O . GLY A 1 188 ? 6.943 3.272 17.986 1.00 93.75 188 GLY A O 1
ATOM 1474 N N . THR A 1 189 ? 5.245 2.516 16.741 1.00 91.75 189 THR A N 1
ATOM 1475 C CA . THR A 1 189 ? 4.819 3.867 16.331 1.00 91.75 189 THR A CA 1
ATOM 1476 C C . THR A 1 189 ? 4.245 4.693 17.470 1.00 91.75 189 THR A C 1
ATOM 1478 O O . THR A 1 189 ? 4.480 5.897 17.506 1.00 91.75 189 THR A O 1
ATOM 1481 N N . VAL A 1 190 ? 3.549 4.062 18.420 1.00 92.88 190 VAL A N 1
ATOM 1482 C CA . VAL A 1 190 ? 2.988 4.745 19.595 1.00 92.88 190 VAL A CA 1
ATOM 1483 C C . VAL A 1 190 ? 4.094 5.212 20.531 1.00 92.88 190 VAL A C 1
ATOM 1485 O O . VAL A 1 190 ? 4.043 6.333 21.013 1.00 92.88 190 VAL A O 1
ATOM 1488 N N . VAL A 1 191 ? 5.102 4.373 20.771 1.00 93.12 191 VAL A N 1
ATOM 1489 C CA . VAL A 1 191 ? 6.231 4.689 21.663 1.00 93.12 191 VAL A CA 1
ATOM 1490 C C . VAL A 1 191 ? 7.191 5.700 21.032 1.00 93.12 191 VAL A C 1
ATOM 1492 O O . VAL A 1 191 ? 7.909 6.386 21.747 1.00 93.12 191 VAL A O 1
ATOM 1495 N N . SER A 1 192 ? 7.205 5.811 19.702 1.00 90.12 192 SER A N 1
ATOM 1496 C CA . SER A 1 192 ? 8.104 6.732 18.996 1.00 90.12 192 SER A CA 1
ATOM 1497 C C . SER A 1 192 ? 7.717 8.204 19.129 1.00 90.12 192 SER A C 1
ATOM 1499 O O . SER A 1 192 ? 8.542 9.044 18.803 1.00 90.12 192 SER A O 1
ATOM 1501 N N . LYS A 1 193 ? 6.492 8.536 19.553 1.00 86.38 193 LYS A N 1
ATOM 1502 C CA . LYS A 1 193 ? 6.048 9.933 19.621 1.00 86.38 193 LYS A CA 1
ATOM 1503 C C . LYS A 1 193 ? 6.404 10.582 20.956 1.00 86.38 193 LYS A C 1
ATOM 1505 O O . LYS A 1 193 ? 6.176 10.003 22.017 1.00 86.38 193 LYS A O 1
ATOM 1510 N N . SER A 1 194 ? 6.864 11.820 20.889 1.00 83.75 194 SER A N 1
ATOM 1511 C CA . SER A 1 194 ? 7.087 12.692 22.043 1.00 83.75 194 SER A CA 1
ATOM 1512 C C . SER A 1 194 ? 5.788 13.366 22.503 1.00 83.75 194 SER A C 1
ATOM 1514 O O . SER A 1 194 ? 5.527 13.500 23.701 1.00 83.75 194 SER A O 1
ATOM 1516 N N . HIS A 1 195 ? 4.924 13.726 21.549 1.00 79.88 195 HIS A N 1
ATOM 1517 C CA . HIS A 1 195 ? 3.677 14.442 21.791 1.00 79.88 195 HIS A CA 1
ATOM 1518 C C . HIS A 1 195 ? 2.474 13.759 21.131 1.00 79.88 195 HIS A C 1
ATOM 1520 O O . HIS A 1 195 ? 2.548 13.161 20.057 1.00 79.88 195 HIS A O 1
ATOM 1526 N N . VAL A 1 196 ? 1.313 13.859 21.782 1.00 78.50 196 VAL A N 1
ATOM 1527 C CA . VAL A 1 196 ? 0.045 13.403 21.202 1.00 78.50 196 VAL A CA 1
ATOM 1528 C C . VAL A 1 196 ? -0.548 14.548 20.395 1.00 78.50 196 VAL A C 1
ATOM 1530 O O . VAL A 1 196 ? -1.095 15.487 20.974 1.00 78.50 196 VAL A O 1
ATOM 1533 N N . SER A 1 197 ? -0.460 14.461 19.067 1.00 72.06 197 SER A N 1
ATOM 1534 C CA . SER A 1 197 ? -1.043 15.491 18.209 1.00 72.06 197 SER A CA 1
ATOM 1535 C C . SER A 1 197 ? -2.566 15.531 18.346 1.00 72.06 197 SER A C 1
ATOM 1537 O O . SER A 1 197 ? -3.261 14.510 18.242 1.00 72.06 197 SER A O 1
ATOM 1539 N N . ARG A 1 198 ? -3.088 16.735 18.597 1.00 72.06 198 ARG A N 1
ATOM 1540 C CA . ARG A 1 198 ? -4.518 16.980 18.856 1.00 72.06 198 ARG A CA 1
ATOM 1541 C C . ARG A 1 198 ? -5.299 17.311 17.583 1.00 72.06 198 ARG A C 1
ATOM 1543 O O . ARG A 1 198 ? -6.527 17.248 17.590 1.00 72.06 198 ARG A O 1
ATOM 1550 N N . GLY A 1 199 ? -4.600 17.604 16.486 1.00 75.44 199 GLY A N 1
ATOM 1551 C CA . GLY A 1 199 ? -5.188 17.979 15.204 1.00 75.44 199 GLY A CA 1
ATOM 1552 C C . GLY A 1 199 ? -5.971 16.863 14.503 1.00 75.44 199 GLY A C 1
ATOM 1553 O O . GLY A 1 199 ? -5.862 15.665 14.805 1.00 75.44 199 GLY A O 1
ATOM 1554 N N . PHE A 1 200 ? -6.790 17.265 13.531 1.00 82.38 200 PHE A N 1
ATOM 1555 C CA . PHE A 1 200 ? -7.404 16.337 12.587 1.00 82.38 200 PHE A CA 1
ATOM 1556 C C . PHE A 1 200 ? -6.413 16.006 11.465 1.00 82.38 200 PHE A C 1
ATOM 1558 O O . PHE A 1 200 ? -6.046 16.879 10.682 1.00 82.38 200 PHE A O 1
ATOM 1565 N N . THR A 1 201 ? -6.028 14.735 11.361 1.00 84.75 201 THR A N 1
ATOM 1566 C CA . THR A 1 201 ? -5.166 14.232 10.285 1.00 84.75 201 THR A CA 1
ATOM 1567 C C . THR A 1 201 ? -6.016 13.486 9.268 1.00 84.75 201 THR A C 1
ATOM 1569 O O . THR A 1 201 ? -6.709 12.524 9.608 1.00 84.75 201 THR A O 1
ATOM 1572 N N . LYS A 1 202 ? -5.958 13.900 8.000 1.00 86.69 202 LYS A N 1
ATOM 1573 C CA . LYS A 1 202 ? -6.656 13.205 6.916 1.00 86.69 202 LYS A CA 1
ATOM 1574 C C . LYS A 1 202 ? -5.814 12.034 6.408 1.00 86.69 202 LYS A C 1
ATOM 1576 O O . LYS A 1 202 ? -5.021 12.197 5.480 1.00 86.69 202 LYS A O 1
ATOM 1581 N N . TYR A 1 203 ? -6.026 10.854 6.979 1.00 89.44 203 TYR A N 1
ATOM 1582 C CA . TYR A 1 203 ? -5.325 9.647 6.548 1.00 89.44 203 TYR A CA 1
ATOM 1583 C C . TYR A 1 203 ? -5.619 9.278 5.086 1.00 89.44 203 TYR A C 1
ATOM 1585 O O . TYR A 1 203 ? -6.729 9.477 4.585 1.00 89.44 203 TYR A O 1
ATOM 1593 N N . GLN A 1 204 ? -4.603 8.753 4.405 1.00 88.25 204 GLN A N 1
ATOM 1594 C CA . GLN A 1 204 ? -4.627 8.375 2.995 1.00 88.25 204 GLN A CA 1
ATOM 1595 C C . GLN A 1 204 ? -4.419 6.864 2.818 1.00 88.25 204 GLN A C 1
ATOM 1597 O O . GLN A 1 204 ? -3.747 6.234 3.639 1.00 88.25 204 GLN A O 1
ATOM 1602 N N . PRO A 1 205 ? -4.978 6.266 1.751 1.00 88.38 205 PRO A N 1
ATOM 1603 C CA . PRO A 1 205 ? -4.677 4.888 1.388 1.00 88.38 205 PRO A CA 1
ATOM 1604 C C . PRO A 1 205 ? -3.236 4.723 0.881 1.00 88.38 205 PRO A C 1
ATOM 1606 O O . PRO A 1 205 ? -2.681 5.672 0.318 1.00 88.38 205 PRO A O 1
ATOM 1609 N N . PRO A 1 206 ? -2.638 3.520 0.998 1.00 90.31 206 PRO A N 1
ATOM 1610 C CA . PRO A 1 206 ? -1.256 3.291 0.608 1.00 90.31 206 PRO A CA 1
ATOM 1611 C C . PRO A 1 206 ? -1.045 3.532 -0.883 1.00 90.31 206 PRO A C 1
ATOM 1613 O O . PRO A 1 206 ? -1.668 2.900 -1.742 1.00 90.31 206 PRO A O 1
ATOM 1616 N N . SER A 1 207 ? -0.101 4.407 -1.214 1.00 89.31 207 SER A N 1
ATOM 1617 C CA . SER A 1 207 ? 0.266 4.683 -2.602 1.00 89.31 207 SER A CA 1
ATOM 1618 C C . SER A 1 207 ? 1.233 3.641 -3.173 1.00 89.31 207 SER A C 1
ATOM 1620 O O . SER A 1 207 ? 1.424 3.583 -4.393 1.00 89.31 207 SER A O 1
ATOM 1622 N N . PHE A 1 208 ? 1.824 2.806 -2.310 1.00 88.56 208 PHE A N 1
ATOM 1623 C CA . PHE A 1 208 ? 2.850 1.816 -2.637 1.00 88.56 208 PHE A CA 1
ATOM 1624 C C . PHE A 1 208 ? 2.454 0.898 -3.799 1.00 88.56 208 PHE A C 1
ATOM 1626 O O . PHE A 1 208 ? 3.176 0.821 -4.792 1.00 88.56 208 PHE A O 1
ATOM 1633 N N . TRP A 1 209 ? 1.283 0.258 -3.733 1.00 84.81 209 TRP A N 1
ATOM 1634 C CA . TRP A 1 209 ? 0.828 -0.677 -4.770 1.00 84.81 209 TRP A CA 1
ATOM 1635 C C . TRP A 1 209 ? 0.612 0.006 -6.119 1.00 84.81 209 TRP A C 1
ATOM 1637 O O . TRP A 1 209 ? 1.036 -0.506 -7.157 1.00 84.81 209 TRP A O 1
ATOM 1647 N N . ARG A 1 210 ? 0.031 1.212 -6.100 1.00 86.00 210 ARG A N 1
ATOM 1648 C CA . ARG A 1 210 ? -0.145 2.039 -7.298 1.00 86.00 210 ARG A CA 1
ATOM 1649 C C . ARG A 1 210 ? 1.206 2.395 -7.919 1.00 86.00 210 ARG A C 1
ATOM 1651 O O . ARG A 1 210 ? 1.389 2.192 -9.117 1.00 86.00 210 ARG A O 1
ATOM 1658 N N . LYS A 1 211 ? 2.161 2.872 -7.112 1.00 89.12 211 LYS A N 1
ATOM 1659 C CA . LYS A 1 211 ? 3.533 3.187 -7.554 1.00 89.12 211 LYS A CA 1
ATOM 1660 C C . LYS A 1 211 ? 4.227 1.944 -8.119 1.00 89.12 211 LYS A C 1
ATOM 1662 O O . LYS A 1 211 ? 4.839 2.005 -9.182 1.00 89.12 211 LYS A O 1
ATOM 1667 N N . MET A 1 212 ? 4.085 0.795 -7.459 1.00 86.62 212 MET A N 1
ATOM 1668 C CA . MET A 1 212 ? 4.679 -0.469 -7.898 1.00 86.62 212 MET A CA 1
ATOM 1669 C C . MET A 1 212 ? 4.121 -0.932 -9.249 1.00 86.62 212 MET A C 1
ATOM 1671 O O . MET A 1 212 ? 4.888 -1.402 -10.096 1.00 86.62 212 MET A O 1
ATOM 1675 N N . GLY A 1 213 ? 2.811 -0.763 -9.458 1.00 86.12 213 GLY A N 1
ATOM 1676 C CA . GLY A 1 213 ? 2.135 -1.021 -10.728 1.00 86.12 213 GLY A CA 1
ATOM 1677 C C . GLY A 1 213 ? 2.609 -0.085 -11.840 1.00 86.12 213 GLY A C 1
ATOM 1678 O O . GLY A 1 213 ? 3.029 -0.561 -12.890 1.00 86.12 213 GLY A O 1
ATOM 1679 N N . GLN A 1 214 ? 2.646 1.227 -11.584 1.00 88.69 214 GLN A N 1
ATOM 1680 C CA . GLN A 1 214 ? 3.141 2.232 -12.540 1.00 88.69 214 GLN A CA 1
ATOM 1681 C C . GLN A 1 214 ? 4.591 1.969 -12.967 1.00 88.69 214 GLN A C 1
ATOM 1683 O O . GLN A 1 214 ? 4.947 2.132 -14.131 1.00 88.69 214 GLN A O 1
ATOM 1688 N N . LEU A 1 215 ? 5.432 1.526 -12.030 1.00 90.62 215 LEU A N 1
ATOM 1689 C CA . LEU A 1 215 ? 6.837 1.234 -12.293 1.00 90.62 215 LEU A CA 1
ATOM 1690 C C . LEU A 1 215 ? 7.074 -0.151 -12.904 1.00 90.62 215 LEU A C 1
ATOM 1692 O O . LEU A 1 215 ? 8.215 -0.437 -13.255 1.00 90.62 215 LEU A O 1
ATOM 1696 N N . ARG A 1 216 ? 6.062 -1.026 -13.017 1.00 90.12 216 ARG A N 1
ATOM 1697 C CA . ARG A 1 216 ? 6.247 -2.403 -13.510 1.00 90.12 216 ARG A CA 1
ATOM 1698 C C . ARG A 1 216 ? 6.814 -2.416 -14.928 1.00 90.12 216 ARG A C 1
ATOM 1700 O O . ARG A 1 216 ? 7.909 -2.927 -15.108 1.00 90.12 216 ARG A O 1
ATOM 1707 N N . ALA A 1 217 ? 6.154 -1.751 -15.877 1.00 89.38 217 ALA A N 1
ATOM 1708 C CA . ALA A 1 217 ? 6.602 -1.716 -17.272 1.00 89.38 217 ALA A CA 1
ATOM 1709 C C . ALA A 1 217 ? 8.040 -1.186 -17.415 1.00 89.38 217 ALA A C 1
ATOM 1711 O O . ALA A 1 217 ? 8.859 -1.767 -18.116 1.00 89.38 217 ALA A O 1
ATOM 1712 N N . LYS A 1 218 ? 8.380 -0.119 -16.678 1.00 90.12 218 LYS A N 1
ATOM 1713 C CA . LYS A 1 218 ? 9.736 0.448 -16.681 1.00 90.12 218 LYS A CA 1
ATOM 1714 C C . LYS A 1 218 ? 10.775 -0.514 -16.090 1.00 90.12 218 LYS A C 1
ATOM 1716 O O . LYS A 1 218 ? 11.901 -0.573 -16.577 1.00 90.12 218 LYS A O 1
ATOM 1721 N N . ARG A 1 219 ? 10.423 -1.241 -15.023 1.00 91.06 219 ARG A N 1
ATOM 1722 C CA . ARG A 1 219 ? 11.302 -2.241 -14.398 1.00 91.06 219 ARG A CA 1
ATOM 1723 C C . ARG A 1 219 ? 11.517 -3.436 -15.316 1.00 91.06 219 ARG A C 1
ATOM 1725 O O . ARG A 1 219 ? 12.666 -3.810 -15.502 1.00 91.06 219 ARG A O 1
ATOM 1732 N N . ASP A 1 220 ? 10.452 -3.949 -15.922 1.00 91.81 220 ASP A N 1
ATOM 1733 C CA . ASP A 1 220 ? 10.515 -5.071 -16.860 1.00 91.81 220 ASP A CA 1
ATOM 1734 C C . ASP A 1 220 ? 11.389 -4.705 -18.069 1.00 91.81 220 ASP A C 1
ATOM 1736 O O . ASP A 1 220 ? 12.286 -5.458 -18.433 1.00 91.81 220 ASP A O 1
ATOM 1740 N N . MET A 1 221 ? 11.222 -3.493 -18.611 1.00 91.69 221 MET A N 1
ATOM 1741 C CA . MET A 1 221 ? 12.061 -2.958 -19.687 1.00 91.69 221 MET A CA 1
ATOM 1742 C C . MET A 1 221 ? 13.550 -2.934 -19.319 1.00 91.69 221 MET A C 1
ATOM 1744 O O . MET A 1 221 ? 14.402 -3.436 -20.047 1.00 91.69 221 MET A O 1
ATOM 1748 N N . ARG A 1 222 ? 13.870 -2.374 -18.150 1.00 92.56 222 ARG A N 1
ATOM 1749 C CA . ARG A 1 222 ? 15.241 -2.308 -17.636 1.00 92.56 222 ARG A CA 1
ATOM 1750 C C . ARG A 1 222 ? 15.830 -3.701 -17.404 1.00 92.56 222 ARG A C 1
ATOM 1752 O O . ARG A 1 222 ? 17.005 -3.912 -17.687 1.00 92.56 222 ARG A O 1
ATOM 1759 N N . ASP A 1 223 ? 15.047 -4.617 -16.846 1.00 93.25 223 ASP A N 1
ATOM 1760 C CA . ASP A 1 223 ? 15.513 -5.957 -16.496 1.00 93.25 223 ASP A CA 1
ATOM 1761 C C . ASP A 1 223 ? 15.700 -6.823 -17.766 1.00 93.25 223 ASP A C 1
ATOM 1763 O O . ASP A 1 223 ? 16.663 -7.586 -17.834 1.00 93.25 223 ASP A O 1
ATOM 1767 N N . ASN A 1 224 ? 14.893 -6.617 -18.818 1.00 93.62 224 ASN A N 1
ATOM 1768 C CA . ASN A 1 224 ? 15.105 -7.207 -20.150 1.00 93.62 224 ASN A CA 1
ATOM 1769 C C . ASN A 1 224 ? 16.427 -6.746 -20.780 1.00 93.62 224 ASN A C 1
ATOM 1771 O O . ASN A 1 224 ? 17.235 -7.575 -21.198 1.00 93.62 224 ASN A O 1
ATOM 1775 N N . ILE A 1 225 ? 16.690 -5.436 -20.778 1.00 93.44 225 ILE A N 1
ATOM 1776 C CA . ILE A 1 225 ? 17.947 -4.864 -21.285 1.00 93.44 225 ILE A CA 1
ATOM 1777 C C . ILE A 1 225 ? 19.144 -5.404 -20.498 1.00 93.44 225 ILE A C 1
ATOM 1779 O O . ILE A 1 225 ? 20.133 -5.846 -21.080 1.00 93.44 225 ILE A O 1
ATOM 1783 N N . ALA A 1 226 ? 19.047 -5.418 -19.166 1.00 94.69 226 ALA A N 1
ATOM 1784 C CA . ALA A 1 226 ? 20.096 -5.964 -18.314 1.00 94.69 226 ALA A CA 1
ATOM 1785 C C . ALA A 1 226 ? 20.342 -7.456 -18.582 1.00 94.69 226 ALA A C 1
ATOM 1787 O O . ALA A 1 226 ? 21.483 -7.901 -18.496 1.00 94.69 226 ALA A O 1
ATOM 1788 N N . SER A 1 227 ? 19.304 -8.223 -18.931 1.00 94.50 227 SER A N 1
ATOM 1789 C CA . SER A 1 227 ? 19.447 -9.626 -19.328 1.00 94.50 227 SER A CA 1
ATOM 1790 C C . SER A 1 227 ? 20.222 -9.787 -20.636 1.00 94.50 227 SER A C 1
ATOM 1792 O O . SER A 1 227 ? 21.041 -10.697 -20.726 1.00 94.50 227 SER A O 1
ATOM 1794 N N . LYS A 1 228 ? 19.972 -8.930 -21.635 1.00 94.44 228 LYS A N 1
ATOM 1795 C CA . LYS A 1 228 ? 20.674 -8.947 -22.931 1.00 94.44 228 LYS A CA 1
ATOM 1796 C C . LYS A 1 228 ? 22.151 -8.600 -22.765 1.00 94.44 228 LYS A C 1
ATOM 1798 O O . LYS A 1 228 ? 23.016 -9.338 -23.218 1.00 94.44 228 LYS A O 1
ATOM 1803 N N . ILE A 1 229 ? 22.432 -7.541 -22.006 1.00 93.62 229 ILE A N 1
ATOM 1804 C CA . ILE A 1 229 ? 23.802 -7.140 -21.662 1.00 93.62 229 ILE A CA 1
ATOM 1805 C C . ILE A 1 229 ? 24.513 -8.240 -20.866 1.00 93.62 229 ILE A C 1
ATOM 1807 O O . ILE A 1 229 ? 25.666 -8.551 -21.136 1.00 93.62 229 ILE A O 1
ATOM 1811 N N . GLY A 1 230 ? 23.832 -8.848 -19.892 1.00 93.88 230 GLY A N 1
ATOM 1812 C CA . GLY A 1 230 ? 24.395 -9.947 -19.108 1.00 93.88 230 GLY A CA 1
ATOM 1813 C C . GLY A 1 230 ? 24.729 -11.168 -19.954 1.00 93.88 230 GLY A C 1
ATOM 1814 O O . GLY A 1 230 ? 25.781 -11.762 -19.755 1.00 93.88 230 GLY A O 1
ATOM 1815 N N . TYR A 1 231 ? 23.886 -11.501 -20.934 1.00 93.06 231 TYR A N 1
ATOM 1816 C CA . TYR A 1 231 ? 24.166 -12.583 -21.877 1.00 93.06 231 TYR A CA 1
ATOM 1817 C C . TYR A 1 231 ? 25.386 -12.277 -22.752 1.00 93.06 231 TYR A C 1
ATOM 1819 O O . TYR A 1 231 ? 26.270 -13.116 -22.872 1.00 93.06 231 TYR A O 1
ATOM 1827 N N . HIS A 1 232 ? 25.477 -11.059 -23.287 1.00 92.94 232 HIS A N 1
ATOM 1828 C CA . HIS A 1 232 ? 26.606 -10.633 -24.114 1.00 92.94 232 HIS A CA 1
ATOM 1829 C C . HIS A 1 232 ? 27.936 -10.593 -23.339 1.00 92.94 232 HIS A C 1
ATOM 1831 O O . HIS A 1 232 ? 28.967 -11.038 -23.834 1.00 92.94 232 HIS A O 1
ATOM 1837 N N . CYS A 1 233 ? 27.926 -10.093 -22.100 1.00 91.81 233 CYS A N 1
ATOM 1838 C CA . CYS A 1 233 ? 29.130 -9.971 -21.273 1.00 91.81 233 CYS A CA 1
ATOM 1839 C C . CYS A 1 233 ? 29.430 -11.207 -20.407 1.00 91.81 233 CYS A C 1
ATOM 1841 O O . CYS A 1 233 ? 30.425 -11.194 -19.690 1.00 91.81 233 CYS A O 1
ATOM 1843 N N . ASN A 1 234 ? 28.585 -12.245 -20.432 1.00 92.94 234 ASN A N 1
ATOM 1844 C CA . ASN A 1 234 ? 28.621 -13.382 -19.498 1.00 92.94 234 ASN A CA 1
ATOM 1845 C C . ASN A 1 234 ? 28.590 -12.971 -18.013 1.00 92.94 234 ASN A C 1
ATOM 1847 O O . ASN A 1 234 ? 29.212 -13.599 -17.158 1.00 92.94 234 ASN A O 1
ATOM 1851 N N . GLU A 1 235 ? 27.827 -11.924 -17.704 1.00 94.12 235 GLU A N 1
ATOM 1852 C CA . GLU A 1 235 ? 27.738 -11.333 -16.372 1.00 94.12 235 GLU A CA 1
ATOM 1853 C C . GLU A 1 235 ? 26.350 -11.474 -15.748 1.00 94.12 235 GLU A C 1
ATOM 1855 O O . GLU A 1 235 ? 25.331 -11.692 -16.410 1.00 94.12 235 GLU A O 1
ATOM 1860 N N . SER A 1 236 ? 26.287 -11.322 -14.423 1.00 94.38 236 SER A N 1
ATOM 1861 C CA . SER A 1 236 ? 25.006 -11.382 -13.717 1.00 94.38 236 SER A CA 1
ATOM 1862 C C . SER A 1 236 ? 24.094 -10.208 -14.096 1.00 94.38 236 SER A C 1
ATOM 1864 O O . SER A 1 236 ? 24.527 -9.058 -14.137 1.00 94.38 236 SER A O 1
ATOM 1866 N N . MET A 1 237 ? 22.785 -10.459 -14.227 1.00 91.56 237 MET A N 1
ATOM 1867 C CA . MET A 1 237 ? 21.782 -9.414 -14.506 1.00 91.56 237 MET A CA 1
ATOM 1868 C C . MET A 1 237 ? 21.869 -8.226 -13.529 1.00 91.56 237 MET A C 1
ATOM 1870 O O . MET A 1 237 ? 21.615 -7.082 -13.902 1.00 91.56 237 MET A O 1
ATOM 1874 N N . ARG A 1 238 ? 22.245 -8.475 -12.265 1.00 93.56 238 ARG A N 1
ATOM 1875 C CA . ARG A 1 238 ? 22.432 -7.419 -11.260 1.00 93.56 238 ARG A CA 1
ATOM 1876 C C . ARG A 1 238 ? 23.605 -6.501 -11.611 1.00 93.56 238 ARG A C 1
ATOM 1878 O O . ARG A 1 238 ? 23.438 -5.286 -11.502 1.00 93.56 238 ARG A O 1
ATOM 1885 N N . TYR A 1 239 ? 24.745 -7.076 -11.990 1.00 94.38 239 TYR A N 1
ATOM 1886 C CA . TYR A 1 239 ? 25.937 -6.331 -12.394 1.00 94.38 239 TYR A CA 1
ATOM 1887 C C . TYR A 1 239 ? 25.675 -5.577 -13.700 1.00 94.38 239 TYR A C 1
ATOM 1889 O O . TYR A 1 239 ? 25.804 -4.357 -13.749 1.00 94.38 239 TYR A O 1
ATOM 1897 N N . SER A 1 240 ? 25.120 -6.255 -14.709 1.00 94.69 240 SER A N 1
ATOM 1898 C CA . SER A 1 240 ? 24.759 -5.645 -15.994 1.00 94.69 240 SER A CA 1
ATOM 1899 C C . SER A 1 240 ? 23.829 -4.446 -15.842 1.00 94.69 240 SER A C 1
ATOM 1901 O O . SER A 1 240 ? 24.007 -3.420 -16.491 1.00 94.69 240 SER A O 1
ATOM 1903 N N . ARG A 1 241 ? 22.850 -4.541 -14.937 1.00 92.25 241 ARG A N 1
ATOM 1904 C CA . ARG A 1 241 ? 21.915 -3.452 -14.648 1.00 92.25 241 ARG A CA 1
ATOM 1905 C C . ARG A 1 241 ? 22.564 -2.252 -13.958 1.00 92.25 241 ARG A C 1
ATOM 1907 O O . ARG A 1 241 ? 22.123 -1.129 -14.182 1.00 92.25 241 ARG A O 1
ATOM 1914 N N . THR A 1 242 ? 23.500 -2.494 -13.046 1.00 92.12 242 THR A N 1
ATOM 1915 C CA . THR A 1 242 ? 24.035 -1.455 -12.152 1.00 92.12 242 THR A CA 1
ATOM 1916 C C . THR A 1 242 ? 25.227 -0.757 -12.799 1.00 92.12 242 THR A C 1
ATOM 1918 O O . THR A 1 242 ? 25.258 0.471 -12.857 1.00 92.12 242 THR A O 1
ATOM 1921 N N . ASP A 1 243 ? 26.140 -1.547 -13.358 1.00 91.44 243 ASP A N 1
ATOM 1922 C CA . ASP A 1 243 ? 27.462 -1.106 -13.790 1.00 91.44 243 ASP A CA 1
ATOM 1923 C C . ASP A 1 243 ? 27.549 -0.960 -15.320 1.00 91.44 243 ASP A C 1
ATOM 1925 O O . ASP A 1 243 ? 28.035 0.054 -15.819 1.00 91.44 243 ASP A O 1
ATOM 1929 N N . LEU A 1 244 ? 27.005 -1.915 -16.089 1.00 93.19 244 LEU A N 1
ATOM 1930 C CA . LEU A 1 244 ? 27.190 -1.948 -17.552 1.00 93.19 244 LEU A CA 1
ATOM 1931 C C . LEU A 1 244 ? 26.133 -1.162 -18.341 1.00 93.19 244 LEU A C 1
ATOM 1933 O O . LEU A 1 244 ? 26.446 -0.588 -19.382 1.00 93.19 244 LEU A O 1
ATOM 1937 N N . ALA A 1 245 ? 24.887 -1.087 -17.869 1.00 91.81 245 ALA A N 1
ATOM 1938 C CA . ALA A 1 245 ? 23.789 -0.461 -18.615 1.00 91.81 245 ALA A CA 1
ATOM 1939 C C . ALA A 1 245 ? 24.077 1.001 -19.008 1.00 91.81 245 ALA A C 1
ATOM 1941 O O . ALA A 1 245 ? 23.730 1.435 -20.106 1.00 91.81 245 ALA A O 1
ATOM 1942 N N . HIS A 1 246 ? 24.751 1.752 -18.132 1.00 91.56 246 HIS A N 1
ATOM 1943 C CA . HIS A 1 246 ? 25.143 3.135 -18.406 1.00 91.56 246 HIS A CA 1
ATOM 1944 C C . HIS A 1 246 ? 26.230 3.238 -19.485 1.00 91.56 246 HIS A C 1
ATOM 1946 O O . HIS A 1 246 ? 26.190 4.168 -20.291 1.00 91.56 246 HIS A O 1
ATOM 1952 N N . LEU A 1 247 ? 27.169 2.286 -19.527 1.00 92.12 247 LEU A N 1
ATOM 1953 C CA . LEU A 1 247 ? 28.211 2.222 -20.552 1.00 92.12 247 LEU A CA 1
ATOM 1954 C C . LEU A 1 247 ? 27.589 1.983 -21.931 1.00 92.12 247 LEU A C 1
ATOM 1956 O O . LEU A 1 247 ? 27.814 2.771 -22.847 1.00 92.12 247 LEU A O 1
ATOM 1960 N N . TYR A 1 248 ? 26.721 0.977 -22.048 1.00 92.31 248 TYR A N 1
ATOM 1961 C CA . TYR A 1 248 ? 25.997 0.688 -23.289 1.00 92.31 248 TYR A CA 1
ATOM 1962 C C . TYR A 1 248 ? 25.104 1.851 -23.738 1.00 92.31 248 TYR A C 1
ATOM 1964 O O . TYR A 1 248 ? 25.066 2.186 -24.920 1.00 92.31 248 TYR A O 1
ATOM 1972 N N . GLY A 1 249 ? 24.447 2.539 -22.799 1.00 92.00 249 GLY A N 1
ATOM 1973 C CA . GLY A 1 249 ? 23.694 3.759 -23.103 1.00 92.00 249 GLY A CA 1
ATOM 1974 C C . GLY A 1 249 ? 24.563 4.905 -23.636 1.00 92.00 249 GLY A C 1
ATOM 1975 O O . GLY A 1 249 ? 24.067 5.748 -24.382 1.00 92.00 249 GLY A O 1
ATOM 1976 N N . ARG A 1 250 ? 25.856 4.945 -23.287 1.00 91.81 250 ARG A N 1
ATOM 1977 C CA . ARG A 1 250 ? 26.819 5.911 -23.833 1.00 91.81 250 ARG A CA 1
ATOM 1978 C C . ARG A 1 250 ? 27.339 5.488 -25.207 1.00 91.81 250 ARG A C 1
ATOM 1980 O O . ARG A 1 250 ? 27.429 6.348 -26.072 1.00 91.81 250 ARG A O 1
ATOM 1987 N N . MET A 1 251 ? 27.602 4.198 -25.420 1.00 91.25 251 MET A N 1
ATOM 1988 C CA . MET A 1 251 ? 27.996 3.660 -26.732 1.00 91.25 251 MET A CA 1
ATOM 1989 C C . MET A 1 251 ? 26.896 3.857 -27.782 1.00 91.25 251 MET A C 1
ATOM 1991 O O . MET A 1 251 ? 27.188 4.245 -28.901 1.00 91.25 251 MET A O 1
ATOM 1995 N N . LEU A 1 252 ? 25.622 3.713 -27.402 1.00 89.94 252 LEU A N 1
ATOM 1996 C CA . LEU A 1 252 ? 24.479 3.982 -28.289 1.00 89.94 252 LEU A CA 1
ATOM 1997 C C . LEU A 1 252 ? 24.312 5.456 -28.692 1.00 89.94 252 LEU A C 1
ATOM 1999 O O . LEU A 1 252 ? 23.528 5.751 -29.590 1.00 89.94 252 LEU A O 1
ATOM 2003 N N . LYS A 1 253 ? 24.980 6.390 -28.005 1.00 88.00 253 LYS A N 1
ATOM 2004 C CA . LYS A 1 253 ? 24.986 7.812 -28.387 1.00 88.00 253 LYS A CA 1
ATOM 2005 C C . LYS A 1 253 ? 26.095 8.149 -29.375 1.00 88.00 253 LYS A C 1
ATOM 2007 O O . LYS A 1 253 ? 26.056 9.234 -29.943 1.00 88.00 253 LYS A O 1
ATOM 2012 N N . ASP A 1 254 ? 27.082 7.273 -29.513 1.00 89.50 254 ASP A N 1
ATOM 2013 C CA . ASP A 1 254 ? 28.162 7.426 -30.472 1.00 89.50 254 ASP A CA 1
ATOM 2014 C C . ASP A 1 254 ? 27.774 6.698 -31.763 1.00 89.50 254 ASP A C 1
ATOM 2016 O O . ASP A 1 254 ? 27.603 5.477 -31.764 1.00 89.50 254 ASP A O 1
ATOM 2020 N N . ASP A 1 255 ? 27.610 7.448 -32.855 1.00 82.81 255 ASP A N 1
ATOM 2021 C CA . ASP A 1 255 ? 27.143 6.919 -34.143 1.00 82.81 255 ASP A CA 1
ATOM 2022 C C . ASP A 1 255 ? 28.050 5.793 -34.674 1.00 82.81 255 ASP A C 1
ATOM 2024 O O . ASP A 1 255 ? 27.573 4.925 -35.404 1.00 82.81 255 ASP A O 1
ATOM 2028 N N . ALA A 1 256 ? 29.330 5.772 -34.277 1.00 86.19 256 ALA A N 1
ATOM 2029 C CA . ALA A 1 256 ? 30.281 4.735 -34.671 1.00 86.19 256 ALA A CA 1
ATOM 2030 C C . ALA A 1 256 ? 29.977 3.361 -34.048 1.00 86.19 256 ALA A C 1
ATOM 2032 O O . ALA A 1 256 ? 30.147 2.349 -34.716 1.00 86.19 256 ALA A O 1
ATOM 2033 N N . TYR A 1 257 ? 29.515 3.320 -32.793 1.00 88.56 257 TYR A N 1
ATOM 2034 C CA . TYR A 1 257 ? 29.284 2.073 -32.045 1.00 88.56 257 TYR A CA 1
ATOM 2035 C C . TYR A 1 257 ? 27.801 1.708 -31.925 1.00 88.56 257 TYR A C 1
ATOM 2037 O O . TYR A 1 257 ? 27.461 0.595 -31.522 1.00 88.56 257 TYR A O 1
ATOM 2045 N N . ALA A 1 258 ? 26.895 2.638 -32.237 1.00 90.06 258 ALA A N 1
ATOM 2046 C CA . ALA A 1 258 ? 25.469 2.464 -31.996 1.00 90.06 258 ALA A CA 1
ATOM 2047 C C . ALA A 1 258 ? 24.856 1.284 -32.767 1.00 90.06 258 ALA A C 1
ATOM 2049 O O . ALA A 1 258 ? 23.983 0.600 -32.230 1.00 90.06 258 ALA A O 1
ATOM 2050 N N . VAL A 1 259 ? 25.302 1.045 -34.005 1.00 90.38 259 VAL A N 1
ATOM 2051 C CA . VAL A 1 259 ? 24.788 -0.049 -34.843 1.00 90.38 259 VAL A CA 1
ATOM 2052 C C . VAL A 1 259 ? 25.269 -1.397 -34.312 1.00 90.38 259 VAL A C 1
ATOM 2054 O O . VAL A 1 259 ? 24.431 -2.253 -34.037 1.00 90.38 259 VAL A O 1
ATOM 2057 N N . ASP A 1 260 ? 26.572 -1.543 -34.063 1.00 90.00 260 ASP A N 1
ATOM 2058 C CA . ASP A 1 260 ? 27.172 -2.785 -33.558 1.00 90.00 260 ASP A CA 1
ATOM 2059 C C . ASP A 1 260 ? 26.547 -3.195 -32.220 1.00 90.00 260 ASP A C 1
ATOM 2061 O O . ASP A 1 260 ? 26.051 -4.307 -32.064 1.00 90.00 260 ASP A O 1
ATOM 2065 N N . VAL A 1 261 ? 26.414 -2.247 -31.284 1.00 91.31 261 VAL A N 1
ATOM 2066 C CA . VAL A 1 261 ? 25.752 -2.496 -29.994 1.00 91.31 261 VAL A CA 1
ATOM 2067 C C . VAL A 1 261 ? 24.294 -2.923 -30.170 1.00 91.31 261 VAL A C 1
ATOM 2069 O O . VAL A 1 261 ? 23.802 -3.782 -29.434 1.00 91.31 261 VAL A O 1
ATOM 2072 N N . ALA A 1 262 ? 23.568 -2.316 -31.111 1.00 92.12 262 ALA A N 1
ATOM 2073 C CA . ALA A 1 262 ? 22.183 -2.681 -31.379 1.00 92.12 262 ALA A CA 1
ATOM 2074 C C . ALA A 1 262 ? 22.062 -4.070 -32.026 1.00 92.12 262 ALA A C 1
ATOM 2076 O O . ALA A 1 262 ? 21.049 -4.740 -31.805 1.00 92.12 262 ALA A O 1
ATOM 2077 N N . VAL A 1 263 ? 23.058 -4.503 -32.803 1.00 91.12 263 VAL A N 1
ATOM 2078 C CA . VAL A 1 263 ? 23.153 -5.857 -33.364 1.00 91.12 263 VAL A CA 1
ATOM 2079 C C . VAL A 1 263 ? 23.464 -6.864 -32.263 1.00 91.12 263 VAL A C 1
ATOM 2081 O O . VAL A 1 263 ? 22.629 -7.731 -32.013 1.00 91.12 263 VAL A O 1
ATOM 2084 N N . ASP A 1 264 ? 24.578 -6.683 -31.556 1.00 90.31 264 ASP A N 1
ATOM 2085 C CA . ASP A 1 264 ? 25.117 -7.633 -30.576 1.00 90.31 264 ASP A CA 1
ATOM 2086 C C . ASP A 1 264 ? 24.157 -7.906 -29.412 1.00 90.31 264 ASP A C 1
ATOM 2088 O O . ASP A 1 264 ? 24.046 -9.025 -28.913 1.00 90.31 264 ASP A O 1
ATOM 2092 N N . LEU A 1 265 ? 23.439 -6.873 -28.961 1.00 90.56 265 LEU A N 1
ATOM 2093 C CA . LEU A 1 265 ? 22.469 -6.987 -27.868 1.00 90.56 265 LEU A CA 1
ATOM 2094 C C . LEU A 1 265 ? 21.049 -7.314 -28.341 1.00 90.56 265 LEU A C 1
ATOM 2096 O O . LEU A 1 265 ? 20.134 -7.390 -27.520 1.00 90.56 265 LEU A O 1
ATOM 2100 N N . GLU A 1 266 ? 20.829 -7.440 -29.647 1.00 90.62 266 GLU A N 1
ATOM 2101 C CA . GLU A 1 266 ? 19.514 -7.625 -30.251 1.00 90.62 266 GLU A CA 1
ATOM 2102 C C . GLU A 1 266 ? 18.454 -6.627 -29.744 1.00 90.62 266 GLU A C 1
ATOM 2104 O O . GLU A 1 266 ? 17.317 -6.987 -29.409 1.00 90.62 266 GLU A O 1
ATOM 2109 N N . LEU A 1 267 ? 18.812 -5.345 -29.639 1.00 91.62 267 LEU A N 1
ATOM 2110 C CA . LEU A 1 267 ? 17.919 -4.342 -29.057 1.00 91.62 267 LEU A CA 1
ATOM 2111 C C . LEU A 1 267 ? 16.709 -4.069 -29.957 1.00 91.62 267 LEU A C 1
ATOM 2113 O O . LEU A 1 267 ? 16.800 -4.047 -31.187 1.00 91.62 267 LEU A O 1
ATOM 2117 N N . SER A 1 268 ? 15.567 -3.849 -29.314 1.00 92.06 268 SER A N 1
ATOM 2118 C CA . SER A 1 268 ? 14.360 -3.290 -29.921 1.00 92.06 268 SER A CA 1
ATOM 2119 C C . SER A 1 268 ? 14.409 -1.761 -29.928 1.00 92.06 268 SER A C 1
ATOM 2121 O O . SER A 1 268 ? 15.150 -1.144 -29.160 1.00 92.06 268 SER A O 1
ATOM 2123 N N . VAL A 1 269 ? 13.579 -1.133 -30.766 1.00 91.38 269 VAL A N 1
ATOM 2124 C CA . VAL A 1 269 ? 13.498 0.334 -30.875 1.00 91.38 269 VAL A CA 1
ATOM 2125 C C . VAL A 1 269 ? 13.231 0.980 -29.511 1.00 91.38 269 VAL A C 1
ATOM 2127 O O . VAL A 1 269 ? 13.914 1.932 -29.129 1.00 91.38 269 VAL A O 1
ATOM 2130 N N . ASP A 1 270 ? 12.298 0.421 -28.739 1.00 91.25 270 ASP A N 1
ATOM 2131 C CA . ASP A 1 270 ? 11.941 0.932 -27.414 1.00 91.25 270 ASP A CA 1
ATOM 2132 C C . ASP A 1 270 ? 13.109 0.820 -26.417 1.00 91.25 270 ASP A C 1
ATOM 2134 O O . ASP A 1 270 ? 13.281 1.688 -25.558 1.00 91.25 270 ASP A O 1
ATOM 2138 N N . GLU A 1 271 ? 13.944 -0.220 -26.528 1.00 92.00 271 GLU A N 1
ATOM 2139 C CA . GLU A 1 271 ? 15.124 -0.418 -25.672 1.00 92.00 271 GLU A CA 1
ATOM 2140 C C . GLU A 1 271 ? 16.242 0.564 -26.002 1.00 92.00 271 GLU A C 1
ATOM 2142 O O . GLU A 1 271 ? 16.868 1.097 -25.082 1.00 92.00 271 GLU A O 1
ATOM 2147 N N . ILE A 1 272 ? 16.436 0.881 -27.284 1.00 91.25 272 ILE A N 1
ATOM 2148 C CA . ILE A 1 272 ? 17.384 1.916 -27.712 1.00 91.25 272 ILE A CA 1
ATOM 2149 C C . ILE A 1 272 ? 16.923 3.289 -27.202 1.00 91.25 272 ILE A C 1
ATOM 2151 O O . ILE A 1 272 ? 17.719 4.048 -26.643 1.00 91.25 272 ILE A O 1
ATOM 2155 N N . VAL A 1 273 ? 15.625 3.605 -27.312 1.00 92.06 273 VAL A N 1
ATOM 2156 C CA . VAL A 1 273 ? 15.046 4.840 -26.747 1.00 92.06 273 VAL A CA 1
ATOM 2157 C C . VAL A 1 273 ? 15.253 4.896 -25.230 1.00 92.06 273 VAL A C 1
ATOM 2159 O O . VAL A 1 273 ? 15.668 5.929 -24.700 1.00 92.06 273 VAL A O 1
ATOM 2162 N N . TYR A 1 274 ? 15.019 3.784 -24.529 1.00 91.50 274 TYR A N 1
ATOM 2163 C CA . TYR A 1 274 ? 15.193 3.707 -23.081 1.00 91.50 274 TYR A CA 1
ATOM 2164 C C . TYR A 1 274 ? 16.652 3.936 -22.651 1.00 91.50 274 TYR A C 1
ATOM 2166 O O . TYR A 1 274 ? 16.899 4.737 -21.747 1.00 91.50 274 TYR A O 1
ATOM 2174 N N . LEU A 1 275 ? 17.618 3.278 -23.302 1.00 90.56 275 LEU A N 1
ATOM 2175 C CA . LEU A 1 275 ? 19.049 3.390 -22.981 1.00 90.56 275 LEU A CA 1
ATOM 2176 C C . LEU A 1 275 ? 19.637 4.764 -23.315 1.00 90.56 275 LEU A C 1
ATOM 2178 O O . LEU A 1 275 ? 20.482 5.275 -22.580 1.00 90.56 275 LEU A O 1
ATOM 2182 N N . THR A 1 276 ? 19.171 5.388 -24.396 1.00 88.88 276 THR A N 1
ATOM 2183 C CA . THR A 1 276 ? 19.611 6.737 -24.787 1.00 88.88 276 THR A CA 1
ATOM 2184 C C . THR A 1 276 ? 19.005 7.840 -23.910 1.00 88.88 276 THR A C 1
ATOM 2186 O O . THR A 1 276 ? 19.500 8.972 -23.910 1.00 88.88 276 THR A O 1
ATOM 2189 N N . GLY A 1 277 ? 17.974 7.516 -23.118 1.00 86.12 277 GLY A N 1
ATOM 2190 C CA . GLY A 1 277 ? 17.224 8.463 -22.289 1.00 86.12 277 GLY A CA 1
ATOM 2191 C C . GLY A 1 277 ? 16.198 9.286 -23.077 1.00 86.12 277 GLY A C 1
ATOM 2192 O O . GLY A 1 277 ? 15.723 10.315 -22.589 1.00 86.12 277 GLY A O 1
ATOM 2193 N N . GLY A 1 278 ? 15.868 8.860 -24.300 1.00 83.81 278 GLY A N 1
ATOM 2194 C CA . GLY A 1 278 ? 14.870 9.498 -25.149 1.00 83.81 278 GLY A CA 1
ATOM 2195 C C . GLY A 1 278 ? 13.441 9.257 -24.653 1.00 83.81 278 GLY A C 1
ATOM 2196 O O . GLY A 1 278 ? 13.138 8.255 -24.014 1.00 83.81 278 GLY A O 1
ATOM 2197 N N . LYS A 1 279 ? 12.527 10.187 -24.960 1.00 81.94 279 LYS A N 1
ATOM 2198 C CA . LYS A 1 279 ? 11.084 10.024 -24.677 1.00 81.94 279 LYS A CA 1
ATOM 2199 C C . LYS A 1 279 ? 10.298 9.450 -25.857 1.00 81.94 279 LYS A C 1
ATOM 2201 O O . LYS A 1 279 ? 9.171 9.003 -25.671 1.00 81.94 279 LYS A O 1
ATOM 2206 N N . LYS A 1 280 ? 10.845 9.550 -27.069 1.00 86.62 280 LYS A N 1
ATOM 2207 C CA . LYS A 1 280 ? 10.202 9.161 -28.327 1.00 86.62 280 LYS A CA 1
ATOM 2208 C C . LYS A 1 280 ? 11.239 8.571 -29.272 1.00 86.62 280 LYS A C 1
ATOM 2210 O O . LYS A 1 280 ? 12.425 8.878 -29.157 1.00 86.62 280 LYS A O 1
ATOM 2215 N N . VAL A 1 281 ? 10.757 7.784 -30.227 1.00 87.06 281 VAL A N 1
ATOM 2216 C CA . VAL A 1 281 ? 11.555 7.307 -31.354 1.00 87.06 281 VAL A CA 1
ATOM 2217 C C . VAL A 1 281 ? 11.924 8.502 -32.235 1.00 87.06 281 VAL A C 1
ATOM 2219 O O . VAL A 1 281 ? 11.055 9.208 -32.748 1.00 87.06 281 VAL A O 1
ATOM 2222 N N . THR A 1 282 ? 13.222 8.746 -32.387 1.00 89.56 282 THR A N 1
ATOM 2223 C CA . THR A 1 282 ? 13.769 9.780 -33.277 1.00 89.56 282 THR A CA 1
ATOM 2224 C C . THR A 1 282 ? 14.199 9.135 -34.592 1.00 89.56 282 THR A C 1
ATOM 2226 O O . THR A 1 282 ? 14.584 7.968 -34.608 1.00 89.56 282 THR A O 1
ATOM 2229 N N . LYS A 1 283 ? 14.224 9.898 -35.695 1.00 86.19 283 LYS A N 1
ATOM 2230 C CA . LYS A 1 283 ? 14.712 9.410 -37.000 1.00 86.19 283 LYS A CA 1
ATOM 2231 C C . LYS A 1 283 ? 16.117 8.789 -36.927 1.00 86.19 283 LYS A C 1
ATOM 2233 O O . LYS A 1 283 ? 16.374 7.829 -37.635 1.00 86.19 283 LYS A O 1
ATOM 2238 N N . GLY A 1 284 ? 17.004 9.308 -36.072 1.00 83.56 284 GLY A N 1
ATOM 2239 C CA . GLY A 1 284 ? 18.333 8.724 -35.840 1.00 83.56 284 GLY A CA 1
ATOM 2240 C C . GLY A 1 284 ? 18.271 7.329 -35.211 1.00 83.56 284 GLY A C 1
ATOM 2241 O O . GLY A 1 284 ? 18.896 6.407 -35.711 1.00 83.56 284 GLY A O 1
ATOM 2242 N N . ILE A 1 285 ? 17.431 7.148 -34.188 1.00 86.62 285 ILE A N 1
ATOM 2243 C CA . ILE A 1 285 ? 17.231 5.850 -33.521 1.00 86.62 285 ILE A CA 1
ATOM 2244 C C . ILE A 1 285 ? 16.627 4.829 -34.490 1.00 86.62 285 ILE A C 1
ATOM 2246 O O . ILE A 1 285 ? 17.057 3.680 -34.512 1.00 86.62 285 ILE A O 1
ATOM 2250 N N . GLN A 1 286 ? 15.672 5.260 -35.322 1.00 88.94 286 GLN A N 1
ATOM 2251 C CA . GLN A 1 286 ? 15.089 4.392 -36.343 1.00 88.94 286 GLN A CA 1
ATOM 2252 C C . GLN A 1 286 ? 16.142 3.951 -37.367 1.00 88.94 286 GLN A C 1
ATOM 2254 O O . GLN A 1 286 ? 16.242 2.767 -37.646 1.00 88.94 286 GLN A O 1
ATOM 2259 N N . LYS A 1 287 ? 16.993 4.871 -37.846 1.00 90.19 287 LYS A N 1
ATOM 2260 C CA . LYS A 1 287 ? 18.102 4.528 -38.751 1.00 90.19 287 LYS A CA 1
ATOM 2261 C C . LYS A 1 287 ? 19.063 3.511 -38.136 1.00 90.19 287 LYS A C 1
ATOM 2263 O O . LYS A 1 287 ? 19.430 2.563 -38.814 1.00 90.19 287 LYS A O 1
ATOM 2268 N N . VAL A 1 288 ? 19.456 3.694 -36.872 1.00 88.25 288 VAL A N 1
ATOM 2269 C CA . VAL A 1 288 ? 20.333 2.741 -36.168 1.00 88.25 288 VAL A CA 1
ATOM 2270 C C . VAL A 1 288 ? 19.681 1.360 -36.099 1.00 88.25 288 VAL A C 1
ATOM 2272 O O . VAL A 1 288 ? 20.334 0.361 -36.381 1.00 88.25 288 VAL A O 1
ATOM 2275 N N . TYR A 1 289 ? 18.386 1.299 -35.785 1.00 90.12 289 TYR A N 1
ATOM 2276 C CA . TYR A 1 289 ? 17.647 0.040 -35.759 1.00 90.12 289 TYR A CA 1
ATOM 2277 C C . TYR A 1 289 ? 17.546 -0.615 -37.144 1.00 90.12 289 TYR A C 1
ATOM 2279 O O . TYR A 1 289 ? 17.796 -1.811 -37.264 1.00 90.12 289 TYR A O 1
ATOM 2287 N N . ASP A 1 290 ? 17.229 0.153 -38.186 1.00 90.44 290 ASP A N 1
ATOM 2288 C CA . ASP A 1 290 ? 17.092 -0.360 -39.553 1.00 90.44 290 ASP A CA 1
ATOM 2289 C C . ASP A 1 290 ? 18.439 -0.891 -40.083 1.00 90.44 290 ASP A C 1
ATOM 2291 O O . ASP A 1 290 ? 18.492 -1.968 -40.676 1.00 90.44 290 ASP A O 1
ATOM 2295 N N . LEU A 1 291 ? 19.542 -0.181 -39.806 1.00 89.88 291 LEU A N 1
ATOM 2296 C CA . LEU A 1 291 ? 20.902 -0.630 -40.130 1.00 89.88 291 LEU A CA 1
ATOM 2297 C C . LEU A 1 291 ? 21.274 -1.905 -39.364 1.00 89.88 291 LEU A C 1
ATOM 2299 O O . LEU A 1 291 ? 21.822 -2.834 -39.956 1.00 89.88 291 LEU A O 1
ATOM 2303 N N . ALA A 1 292 ? 20.920 -1.987 -38.079 1.00 88.69 292 ALA A N 1
ATOM 2304 C CA . ALA A 1 292 ? 21.152 -3.182 -37.278 1.00 88.69 292 ALA A CA 1
ATOM 2305 C C . ALA A 1 292 ? 20.342 -4.388 -37.794 1.00 88.69 292 ALA A C 1
ATOM 2307 O O . ALA A 1 292 ? 20.854 -5.503 -37.840 1.00 88.69 292 ALA A O 1
ATOM 2308 N N . GLN A 1 293 ? 19.092 -4.191 -38.226 1.00 86.88 293 GLN A N 1
ATOM 2309 C CA . GLN A 1 293 ? 18.277 -5.255 -38.831 1.00 86.88 293 GLN A CA 1
ATOM 2310 C C . GLN A 1 293 ? 18.839 -5.723 -40.178 1.00 86.88 293 GLN A C 1
ATOM 2312 O O . GLN A 1 293 ? 18.857 -6.926 -40.457 1.00 86.88 293 GLN A O 1
ATOM 2317 N N . ALA A 1 294 ? 19.338 -4.795 -40.999 1.00 87.56 294 ALA A N 1
ATOM 2318 C CA . ALA A 1 294 ? 20.003 -5.132 -42.252 1.00 87.56 294 ALA A CA 1
ATOM 2319 C C . ALA A 1 294 ? 21.263 -5.980 -42.004 1.00 87.56 294 ALA A C 1
ATOM 2321 O O . ALA A 1 294 ? 21.423 -7.019 -42.640 1.00 87.56 294 ALA A O 1
ATOM 2322 N N . GLN A 1 295 ? 22.097 -5.598 -41.028 1.00 85.44 295 GLN A N 1
ATOM 2323 C CA . GLN A 1 295 ? 23.286 -6.368 -40.647 1.00 85.44 295 GLN A CA 1
ATOM 2324 C C . GLN A 1 295 ? 22.937 -7.752 -40.085 1.00 85.44 295 GLN A C 1
ATOM 2326 O O . GLN A 1 295 ? 23.569 -8.737 -40.462 1.00 85.44 295 GLN A O 1
ATOM 2331 N N . ARG A 1 296 ? 21.893 -7.872 -39.256 1.00 81.75 296 ARG A N 1
ATOM 2332 C CA . ARG A 1 296 ? 21.417 -9.183 -38.776 1.00 81.75 296 ARG A CA 1
ATOM 2333 C C . ARG A 1 296 ? 20.938 -10.081 -39.909 1.00 81.75 296 ARG A C 1
ATOM 2335 O O . ARG A 1 296 ? 21.196 -11.270 -39.876 1.00 81.75 296 ARG A O 1
ATOM 2342 N N . SER A 1 297 ? 20.286 -9.520 -40.925 1.00 75.81 297 SER A N 1
ATOM 2343 C CA . SER A 1 297 ? 19.804 -10.300 -42.073 1.00 75.81 297 SER A CA 1
ATOM 2344 C C . SER A 1 297 ? 20.949 -10.892 -42.909 1.00 75.81 297 SER A C 1
ATOM 2346 O O . SER A 1 297 ? 20.757 -11.903 -43.579 1.00 75.81 297 SER A O 1
ATOM 2348 N N . THR A 1 298 ? 22.137 -10.276 -42.874 1.00 76.00 298 THR A N 1
ATOM 2349 C CA . THR A 1 298 ? 23.353 -10.793 -43.526 1.00 76.00 298 THR A CA 1
ATOM 2350 C C . THR A 1 298 ? 24.065 -11.892 -42.735 1.00 76.00 298 THR A C 1
ATOM 2352 O O . THR A 1 298 ? 24.680 -12.760 -43.352 1.00 76.00 298 THR A O 1
ATOM 2355 N N . TYR A 1 299 ? 23.966 -11.898 -41.403 1.00 62.12 299 TYR A N 1
ATOM 2356 C CA . TYR A 1 299 ? 24.391 -13.030 -40.579 1.00 62.12 299 TYR A CA 1
ATOM 2357 C C . TYR A 1 299 ? 23.267 -14.072 -40.611 1.00 62.12 299 TYR A C 1
ATOM 2359 O O . TYR A 1 299 ? 22.321 -14.000 -39.833 1.00 62.12 299 TYR A O 1
ATOM 2367 N N . GLY A 1 300 ? 23.308 -14.987 -41.585 1.00 54.19 300 GLY A N 1
ATOM 2368 C CA . GLY A 1 300 ? 22.317 -16.061 -41.705 1.00 54.19 300 GLY A CA 1
ATOM 2369 C C . GLY A 1 300 ? 22.094 -16.781 -40.370 1.00 54.19 300 GLY A C 1
ATOM 2370 O O . GLY A 1 300 ? 23.012 -16.861 -39.559 1.00 54.19 300 GLY A O 1
ATOM 2371 N N . ASN A 1 301 ? 20.876 -17.287 -40.136 1.00 53.62 301 ASN A N 1
ATOM 2372 C CA . ASN A 1 301 ? 20.594 -18.143 -38.982 1.00 53.62 301 ASN A CA 1
ATOM 2373 C C . ASN A 1 301 ? 21.679 -19.222 -38.908 1.00 53.62 301 ASN A C 1
ATOM 2375 O O . ASN A 1 301 ? 21.789 -20.028 -39.830 1.00 53.62 301 ASN A O 1
ATOM 2379 N N . ASP A 1 302 ? 22.472 -19.234 -37.839 1.00 51.50 302 ASP A N 1
ATOM 2380 C CA . ASP A 1 302 ? 23.403 -20.325 -37.600 1.00 51.50 302 ASP A CA 1
ATOM 2381 C C . ASP A 1 302 ? 22.588 -21.626 -37.501 1.00 51.50 302 ASP A C 1
ATOM 2383 O O . ASP A 1 302 ? 21.964 -21.910 -36.479 1.00 51.50 302 ASP A O 1
ATOM 2387 N N . ASP A 1 303 ? 22.616 -22.445 -38.558 1.00 48.12 303 ASP A N 1
ATOM 2388 C CA . ASP A 1 303 ? 22.084 -23.818 -38.603 1.00 48.12 303 ASP A CA 1
ATOM 2389 C C . ASP A 1 303 ? 22.888 -24.781 -37.698 1.00 48.12 303 ASP A C 1
ATOM 2391 O O . ASP A 1 303 ? 22.776 -26.008 -37.790 1.00 48.12 303 ASP A O 1
ATOM 2395 N N . ALA A 1 304 ? 23.725 -24.248 -36.802 1.00 50.69 304 ALA A N 1
ATOM 2396 C CA . ALA A 1 304 ? 24.373 -25.030 -35.770 1.00 50.69 304 ALA A CA 1
ATOM 2397 C C . ALA A 1 304 ? 23.281 -25.654 -34.881 1.00 50.69 304 ALA A C 1
ATOM 2399 O O . ALA A 1 304 ? 22.430 -24.932 -34.351 1.00 50.69 304 ALA A O 1
ATOM 2400 N N . PRO A 1 305 ? 23.268 -26.987 -34.684 1.00 45.69 305 PRO A N 1
ATOM 2401 C CA . PRO A 1 305 ? 22.289 -27.613 -33.814 1.00 45.69 305 PRO A CA 1
ATOM 2402 C C . PRO A 1 305 ? 22.432 -27.001 -32.423 1.00 45.69 305 PRO A C 1
ATOM 2404 O O . PRO A 1 305 ? 23.464 -27.148 -31.768 1.00 45.69 305 PRO A O 1
ATOM 2407 N N . VAL A 1 306 ? 21.394 -26.285 -31.989 1.00 54.84 306 VAL A N 1
ATOM 2408 C CA . VAL A 1 306 ? 21.306 -25.651 -30.674 1.00 54.84 306 VAL A CA 1
ATOM 2409 C C . VAL A 1 306 ? 21.440 -26.751 -29.613 1.00 54.84 306 VAL A C 1
ATOM 2411 O O . VAL A 1 306 ? 20.460 -27.386 -29.228 1.00 54.84 306 VAL A O 1
ATOM 2414 N N . PHE A 1 307 ? 22.669 -27.004 -29.151 1.00 52.03 307 PHE A N 1
ATOM 2415 C CA . PHE A 1 307 ? 23.017 -28.123 -28.259 1.00 52.03 307 PHE A CA 1
ATOM 2416 C C . PHE A 1 307 ? 22.267 -28.064 -26.918 1.00 52.03 307 PHE A C 1
ATOM 2418 O O . PHE A 1 307 ? 22.069 -29.076 -26.250 1.00 52.03 307 PHE A O 1
ATOM 2425 N N . PHE A 1 308 ? 21.803 -26.869 -26.547 1.00 46.31 308 PHE A N 1
ATOM 2426 C CA . PHE A 1 308 ? 20.884 -26.627 -25.446 1.00 46.31 308 PHE A CA 1
ATOM 2427 C C . PHE A 1 308 ? 19.715 -25.773 -25.932 1.00 46.31 308 PHE A C 1
ATOM 2429 O O . PHE A 1 308 ? 19.709 -24.550 -25.795 1.00 46.31 308 PHE A O 1
ATOM 2436 N N . THR A 1 309 ? 18.670 -26.403 -26.469 1.00 47.84 309 THR A N 1
ATOM 2437 C CA . THR A 1 309 ? 17.381 -25.718 -26.596 1.00 47.84 309 THR A CA 1
ATOM 2438 C C . THR A 1 309 ? 16.914 -25.354 -25.190 1.00 47.84 309 THR A C 1
ATOM 2440 O O . THR A 1 309 ? 16.564 -26.236 -24.397 1.00 47.84 309 THR A O 1
ATOM 2443 N N . LYS A 1 310 ? 16.924 -24.061 -24.850 1.00 46.38 310 LYS A N 1
ATOM 2444 C CA . LYS A 1 310 ? 16.333 -23.562 -23.606 1.00 46.38 310 LYS A CA 1
ATOM 2445 C C . LYS A 1 310 ? 14.876 -24.013 -23.613 1.00 46.38 310 LYS A C 1
ATOM 2447 O O . LYS A 1 310 ? 14.087 -23.542 -24.428 1.00 46.38 310 LYS A O 1
ATOM 2452 N N . LYS A 1 311 ? 14.546 -24.998 -22.771 1.00 37.41 311 LYS A N 1
ATOM 2453 C CA . LYS A 1 311 ? 13.217 -25.613 -22.721 1.00 37.41 311 LYS A CA 1
ATOM 2454 C C . LYS A 1 311 ? 12.201 -24.479 -22.631 1.00 37.41 311 LYS A C 1
ATOM 2456 O O . LYS A 1 311 ? 12.254 -23.705 -21.673 1.00 37.41 311 LYS A O 1
ATOM 2461 N N . ALA A 1 312 ? 11.344 -24.342 -23.644 1.00 39.12 312 ALA A N 1
ATOM 2462 C CA . ALA A 1 312 ? 10.332 -23.301 -23.661 1.00 39.12 312 ALA A CA 1
ATOM 2463 C C . ALA A 1 312 ? 9.589 -23.359 -22.325 1.00 39.12 312 ALA A C 1
ATOM 2465 O O . ALA A 1 312 ? 9.059 -24.409 -21.947 1.00 39.12 312 ALA A O 1
ATOM 2466 N N . VAL A 1 313 ? 9.607 -22.254 -21.577 1.00 41.81 313 VAL A N 1
ATOM 2467 C CA . VAL A 1 313 ? 8.756 -22.120 -20.399 1.00 41.81 313 VAL A CA 1
ATOM 2468 C C . VAL A 1 313 ? 7.345 -22.314 -20.926 1.00 41.81 313 VAL A C 1
ATOM 2470 O O . VAL A 1 313 ? 6.845 -21.471 -21.671 1.00 41.81 313 VAL A O 1
ATOM 2473 N N . LYS A 1 314 ? 6.721 -23.455 -20.606 1.00 34.50 314 LYS A N 1
ATOM 2474 C CA . LYS A 1 314 ? 5.301 -23.658 -20.873 1.00 34.50 314 LYS A CA 1
ATOM 2475 C C . LYS A 1 314 ? 4.593 -22.506 -20.174 1.00 34.50 314 LYS A C 1
ATOM 2477 O O . LYS A 1 314 ? 4.464 -22.518 -18.952 1.00 34.50 314 LYS A O 1
ATOM 2482 N N . LYS A 1 315 ? 4.143 -21.509 -20.939 1.00 36.16 315 LYS A N 1
ATOM 2483 C CA . LYS A 1 315 ? 3.042 -20.662 -20.500 1.00 36.16 315 LYS A CA 1
ATOM 2484 C C . LYS A 1 315 ? 1.904 -21.639 -20.257 1.00 36.16 315 LYS A C 1
ATOM 2486 O O . LYS A 1 315 ? 1.320 -22.159 -21.204 1.00 36.16 315 LYS A O 1
ATOM 2491 N N . VAL A 1 316 ? 1.658 -21.966 -18.994 1.00 35.59 316 VAL A N 1
ATOM 2492 C CA . VAL A 1 316 ? 0.383 -22.544 -18.601 1.00 35.59 316 VAL A CA 1
ATOM 2493 C C . VAL A 1 316 ? -0.623 -21.459 -18.953 1.00 35.59 316 VAL A C 1
ATOM 2495 O O . VAL A 1 316 ? -0.729 -20.454 -18.259 1.00 35.59 316 VAL A O 1
ATOM 2498 N N . GLN A 1 317 ? -1.249 -21.590 -20.121 1.00 34.44 317 GLN A N 1
ATOM 2499 C CA . GLN A 1 317 ? -2.434 -20.821 -20.445 1.00 34.44 317 GLN A CA 1
ATOM 2500 C C . GLN A 1 317 ? -3.480 -21.259 -19.432 1.00 34.44 317 GLN A C 1
ATOM 2502 O O . GLN A 1 317 ? -3.990 -22.380 -19.489 1.00 34.44 317 GLN A O 1
ATOM 2507 N N . ASP A 1 318 ? -3.744 -20.395 -18.461 1.00 35.47 318 ASP A N 1
ATOM 2508 C CA . ASP A 1 318 ? -4.898 -20.547 -17.601 1.00 35.47 318 ASP A CA 1
ATOM 2509 C C . ASP A 1 318 ? -6.127 -20.494 -18.517 1.00 35.47 318 ASP A C 1
ATOM 2511 O O . ASP A 1 318 ? -6.441 -19.453 -19.095 1.00 35.47 318 ASP A O 1
ATOM 2515 N N . LYS A 1 319 ? -6.813 -21.628 -18.706 1.00 40.28 319 LYS A N 1
ATOM 2516 C CA . LYS A 1 319 ? -7.963 -21.785 -19.626 1.00 40.28 319 LYS A CA 1
ATOM 2517 C C . LYS A 1 319 ? -9.177 -20.901 -19.272 1.00 40.28 319 LYS A C 1
ATOM 2519 O O . LYS A 1 319 ? -10.244 -21.068 -19.852 1.00 40.28 319 LYS A O 1
ATOM 2524 N N . LYS A 1 320 ? -9.043 -19.986 -18.310 1.00 44.00 320 LYS A N 1
ATOM 2525 C CA . LYS A 1 320 ? -10.095 -19.080 -17.833 1.00 44.00 320 LYS A CA 1
ATOM 2526 C C . LYS A 1 320 ? -9.902 -17.617 -18.227 1.00 44.00 320 LYS A C 1
ATOM 2528 O O . LYS A 1 320 ? -10.747 -16.805 -17.865 1.00 44.00 320 LYS A O 1
ATOM 2533 N N . GLN A 1 321 ? -8.856 -17.262 -18.972 1.00 38.22 321 GLN A N 1
ATOM 2534 C CA . GLN A 1 321 ? -8.664 -15.881 -19.414 1.00 38.22 321 GLN A CA 1
ATOM 2535 C C . GLN A 1 321 ? -8.876 -15.778 -20.926 1.00 38.22 321 GLN A C 1
ATOM 2537 O O . GLN A 1 321 ? -8.025 -16.177 -21.714 1.00 38.22 321 GLN A O 1
ATOM 2542 N N . MET A 1 322 ? -10.053 -15.284 -21.320 1.00 36.19 322 MET A N 1
ATOM 2543 C CA . MET A 1 322 ? -10.338 -14.932 -22.711 1.00 36.19 322 MET A CA 1
ATOM 2544 C C . MET A 1 322 ? -9.424 -13.781 -23.138 1.00 36.19 322 MET A C 1
ATOM 2546 O O . MET A 1 322 ? -9.257 -12.807 -22.400 1.00 36.19 322 MET A O 1
ATOM 2550 N N . ASP A 1 323 ? -8.829 -13.916 -24.319 1.00 35.84 323 ASP A N 1
ATOM 2551 C CA . ASP A 1 323 ? -7.905 -12.939 -24.886 1.00 35.84 323 ASP A CA 1
ATOM 2552 C C . ASP A 1 323 ? -8.676 -11.686 -25.341 1.00 35.84 323 ASP A C 1
ATOM 2554 O O . ASP A 1 323 ? -9.747 -11.786 -25.947 1.00 35.84 323 ASP A O 1
ATOM 2558 N N . LEU A 1 324 ? -8.153 -10.491 -25.048 1.00 37.72 324 LEU A N 1
ATOM 2559 C CA . LEU A 1 324 ? -8.856 -9.209 -25.247 1.00 37.72 324 LEU A CA 1
ATOM 2560 C C . LEU A 1 324 ? -9.263 -8.992 -26.721 1.00 37.72 324 LEU A C 1
ATOM 2562 O O . LEU A 1 324 ? -10.296 -8.392 -27.015 1.00 37.72 324 LEU A O 1
ATOM 2566 N N . ASN A 1 325 ? -8.489 -9.564 -27.645 1.00 43.84 325 ASN A N 1
ATOM 2567 C CA . ASN A 1 325 ? -8.746 -9.516 -29.083 1.00 43.84 325 ASN A CA 1
ATOM 2568 C C . ASN A 1 325 ? -9.939 -10.389 -29.520 1.00 43.84 325 ASN A C 1
ATOM 2570 O O . ASN A 1 325 ? -10.630 -10.031 -30.472 1.00 43.84 325 ASN A O 1
ATOM 2574 N N . GLN A 1 326 ? -10.236 -11.489 -28.814 1.00 43.00 326 GLN A N 1
ATOM 2575 C CA . GLN A 1 326 ? -11.398 -12.340 -29.115 1.00 43.00 326 GLN A CA 1
ATOM 2576 C C . GLN A 1 326 ? -12.715 -11.674 -28.695 1.00 43.00 326 GLN A C 1
ATOM 2578 O O . GLN A 1 326 ? -13.716 -11.780 -29.403 1.00 43.00 326 GLN A O 1
ATOM 2583 N N . ILE A 1 327 ? -12.704 -10.916 -27.594 1.00 44.16 327 ILE A N 1
ATOM 2584 C CA . ILE A 1 327 ? -13.871 -10.150 -27.131 1.00 44.16 327 ILE A CA 1
ATOM 2585 C C . ILE A 1 327 ? -14.213 -9.048 -28.145 1.00 44.16 327 ILE A C 1
ATOM 2587 O O . ILE A 1 327 ? -15.373 -8.903 -28.531 1.00 44.16 327 ILE A O 1
ATOM 2591 N N . MET A 1 328 ? -13.207 -8.327 -28.652 1.00 38.59 328 MET A N 1
ATOM 2592 C CA . MET A 1 328 ? -13.411 -7.250 -29.630 1.00 38.59 328 MET A CA 1
ATOM 2593 C C . MET A 1 328 ? -13.918 -7.748 -30.991 1.00 38.59 328 MET A C 1
ATOM 2595 O O . MET A 1 328 ? -14.739 -7.081 -31.617 1.00 38.59 328 MET A O 1
ATOM 2599 N N . GLN A 1 329 ? -13.482 -8.929 -31.437 1.00 40.97 329 GLN A N 1
ATOM 2600 C CA . GLN A 1 329 ? -13.925 -9.503 -32.713 1.00 40.97 329 GLN A CA 1
ATOM 2601 C C . GLN A 1 329 ? -15.356 -10.058 -32.645 1.00 40.97 329 GLN A C 1
ATOM 2603 O O . GLN A 1 329 ? -16.109 -9.901 -33.603 1.00 40.97 329 GLN A O 1
ATOM 2608 N N . SER A 1 330 ? -15.771 -10.618 -31.502 1.00 39.94 330 SER A N 1
ATOM 2609 C CA . SER A 1 330 ? -17.149 -11.102 -31.302 1.00 39.94 330 SER A CA 1
ATOM 2610 C C . SER A 1 330 ? -18.200 -9.984 -31.231 1.00 39.94 330 SER A C 1
ATOM 2612 O O . SER A 1 330 ? -19.362 -10.199 -31.568 1.00 39.94 330 SER A O 1
ATOM 2614 N N . ALA A 1 331 ? -17.796 -8.772 -30.836 1.00 38.66 331 ALA A N 1
ATOM 2615 C CA . ALA A 1 331 ? -18.667 -7.598 -30.812 1.00 38.66 331 ALA A CA 1
ATOM 2616 C C . ALA A 1 331 ? -18.845 -6.958 -32.202 1.00 38.66 331 ALA A C 1
ATOM 2618 O O . ALA A 1 331 ? -19.873 -6.341 -32.469 1.00 38.66 331 ALA A O 1
ATOM 2619 N N . ALA A 1 332 ? -17.865 -7.120 -33.097 1.00 36.69 332 ALA A N 1
ATOM 2620 C CA . ALA A 1 332 ? -17.892 -6.543 -34.440 1.00 36.69 332 ALA A CA 1
ATOM 2621 C C . ALA A 1 332 ? -18.673 -7.397 -35.459 1.00 36.69 332 ALA A C 1
ATOM 2623 O O . ALA A 1 332 ? -19.146 -6.867 -36.461 1.00 36.69 332 ALA A O 1
ATOM 2624 N N . SER A 1 333 ? -18.842 -8.702 -35.213 1.00 32.56 333 SER A N 1
ATOM 2625 C CA . SER A 1 333 ? -19.505 -9.621 -36.150 1.00 32.56 333 SER A CA 1
ATOM 2626 C C . SER A 1 333 ? -21.036 -9.660 -36.050 1.00 32.56 333 SER A C 1
ATOM 2628 O O . SER A 1 333 ? -21.676 -10.157 -36.970 1.00 32.56 333 SER A O 1
ATOM 2630 N N . ASN A 1 334 ? -21.643 -9.102 -34.995 1.00 33.25 334 ASN A N 1
ATOM 2631 C CA . ASN A 1 334 ? -23.106 -9.102 -34.807 1.00 33.25 334 ASN A CA 1
ATOM 2632 C C . ASN A 1 334 ? -23.811 -7.810 -35.262 1.00 33.25 334 ASN A C 1
ATOM 2634 O O . ASN A 1 334 ? -25.008 -7.644 -35.037 1.00 33.25 334 ASN A O 1
ATOM 2638 N N . GLY A 1 335 ? -23.090 -6.888 -35.900 1.00 31.06 335 GLY A N 1
ATOM 2639 C CA . GLY A 1 335 ? -23.590 -5.559 -36.252 1.00 31.06 335 GLY A CA 1
ATOM 2640 C C . GLY A 1 335 ? -23.741 -5.313 -37.749 1.00 31.06 335 GLY A C 1
ATOM 2641 O O . GLY A 1 335 ? -23.288 -4.271 -38.208 1.00 31.06 335 GLY A O 1
ATOM 2642 N N . ASN A 1 336 ? -24.315 -6.236 -38.532 1.00 28.72 336 ASN A N 1
ATOM 2643 C CA . ASN A 1 336 ? -24.773 -5.873 -39.879 1.00 28.72 336 ASN A CA 1
ATOM 2644 C C . ASN A 1 336 ? -25.852 -6.817 -40.446 1.00 28.72 336 ASN A C 1
ATOM 2646 O O . ASN A 1 336 ? -25.554 -7.816 -41.092 1.00 28.72 336 ASN A O 1
ATOM 2650 N N . SER A 1 337 ? -27.122 -6.461 -40.254 1.00 25.33 337 SER A N 1
ATOM 2651 C CA . SER A 1 337 ? -28.165 -6.662 -41.270 1.00 25.33 337 SER A CA 1
ATOM 2652 C C . SER A 1 337 ? -29.250 -5.594 -41.093 1.00 25.33 337 SER A C 1
ATOM 2654 O O . SER A 1 337 ? -29.711 -5.318 -39.987 1.00 25.33 337 SER A O 1
ATOM 2656 N N . LYS A 1 338 ? -29.559 -4.917 -42.201 1.00 25.11 338 LYS A N 1
ATOM 2657 C CA . LYS A 1 338 ? -30.589 -3.884 -42.372 1.00 25.11 338 LYS A CA 1
ATOM 2658 C C . LYS A 1 338 ? -31.857 -4.511 -42.970 1.00 25.11 338 LYS A C 1
ATOM 2660 O O . LYS A 1 338 ? -31.735 -5.500 -43.686 1.00 25.11 338 LYS A O 1
ATOM 2665 N N . ALA A 1 339 ? -32.960 -3.762 -42.814 1.00 22.06 339 ALA A N 1
ATOM 2666 C CA . ALA A 1 339 ? -34.222 -3.766 -43.584 1.00 22.06 339 ALA A CA 1
ATOM 2667 C C . ALA A 1 339 ? -35.223 -4.883 -43.204 1.00 22.06 339 ALA A C 1
ATOM 2669 O O . ALA A 1 339 ? -34.809 -5.996 -42.923 1.00 22.06 339 ALA A O 1
ATOM 2670 N N . GLU A 1 340 ? -36.545 -4.695 -43.136 1.00 22.67 340 GLU A N 1
ATOM 2671 C CA . GLU A 1 340 ? -37.454 -3.617 -43.556 1.00 22.67 340 GLU A CA 1
ATOM 2672 C C . GLU A 1 340 ? -38.859 -3.863 -42.938 1.00 22.67 340 GLU A C 1
ATOM 2674 O O . GLU A 1 340 ? -39.128 -4.915 -42.366 1.00 22.67 340 GLU A O 1
ATOM 2679 N N . GLU A 1 341 ? -39.715 -2.848 -43.058 1.00 23.45 341 GLU A N 1
ATOM 2680 C CA . GLU A 1 341 ? -41.148 -2.679 -42.743 1.00 23.45 341 GLU A CA 1
ATOM 2681 C C . GLU A 1 341 ? -42.089 -3.909 -42.647 1.00 23.45 341 GLU A C 1
ATOM 2683 O O . GLU A 1 341 ? -42.085 -4.791 -43.499 1.00 23.45 341 GLU A O 1
ATOM 2688 N N . THR A 1 342 ? -43.061 -3.877 -41.715 1.00 22.41 342 THR A N 1
ATOM 2689 C CA . THR A 1 342 ? -44.506 -3.709 -42.038 1.00 22.41 342 THR A CA 1
ATOM 2690 C C . THR A 1 342 ? -45.432 -3.687 -40.807 1.00 22.41 342 THR A C 1
ATOM 2692 O O . THR A 1 342 ? -45.217 -4.312 -39.775 1.00 22.41 342 THR A O 1
ATOM 2695 N N . SER A 1 343 ? -46.497 -2.907 -40.973 1.00 22.19 343 SER A N 1
ATOM 2696 C CA . SER A 1 343 ? -47.653 -2.609 -40.121 1.00 22.19 343 SER A CA 1
ATOM 2697 C C . SER A 1 343 ? -48.563 -3.793 -39.730 1.00 22.19 343 SER A C 1
ATOM 2699 O O . SER A 1 343 ? -48.881 -4.598 -40.603 1.00 22.19 343 SER A O 1
ATOM 2701 N N . LYS A 1 344 ? -49.142 -3.767 -38.512 1.00 24.53 344 LYS A N 1
ATOM 2702 C CA . LYS A 1 344 ? -50.607 -3.712 -38.208 1.00 24.53 344 LYS A CA 1
ATOM 2703 C C . LYS A 1 344 ? -50.957 -4.197 -36.780 1.00 24.53 344 LYS A C 1
ATOM 2705 O O . LYS A 1 344 ? -50.719 -5.336 -36.410 1.00 24.53 344 LYS A O 1
ATOM 2710 N N . THR A 1 345 ? -51.536 -3.274 -36.009 1.00 21.61 345 THR A N 1
ATOM 2711 C CA . THR A 1 345 ? -52.764 -3.373 -35.187 1.00 21.61 345 THR A CA 1
ATOM 2712 C C . THR A 1 345 ? -53.373 -4.754 -34.849 1.00 21.61 345 THR A C 1
ATOM 2714 O O . THR A 1 345 ? -53.752 -5.489 -35.752 1.00 21.61 345 THR A O 1
ATOM 2717 N N . VAL A 1 346 ? -53.627 -5.021 -33.553 1.00 23.88 346 VAL A N 1
ATOM 2718 C CA . VAL A 1 346 ? -54.957 -5.080 -32.868 1.00 23.88 346 VAL A CA 1
ATOM 2719 C C . VAL A 1 346 ? -54.906 -5.929 -31.573 1.00 23.88 346 VAL A C 1
ATOM 2721 O O . VAL A 1 346 ? -54.428 -7.055 -31.568 1.00 23.88 346 VAL A O 1
ATOM 2724 N N . ASN A 1 347 ? -55.443 -5.333 -30.496 1.00 23.23 347 ASN A N 1
ATOM 2725 C CA . ASN A 1 347 ? -56.098 -5.876 -29.289 1.00 23.23 347 ASN A CA 1
ATOM 2726 C C . ASN A 1 347 ? -56.281 -7.401 -29.131 1.00 23.23 347 ASN A C 1
ATOM 2728 O O . ASN A 1 347 ? -56.879 -8.028 -29.994 1.00 23.23 347 ASN A O 1
ATOM 2732 N N . SER A 1 348 ? -56.028 -7.919 -27.917 1.00 24.27 348 SER A N 1
ATOM 2733 C CA . SER A 1 348 ? -57.080 -8.197 -26.906 1.00 24.27 348 SER A CA 1
ATOM 2734 C C . SER A 1 348 ? -56.543 -9.030 -25.726 1.00 24.27 348 SER A C 1
ATOM 2736 O O . SER A 1 348 ? -56.041 -10.134 -25.910 1.00 24.27 348 SER A O 1
ATOM 2738 N N . THR A 1 349 ? -56.693 -8.516 -24.506 1.00 23.05 349 THR A N 1
ATOM 2739 C CA . THR A 1 349 ? -56.760 -9.268 -23.235 1.00 23.05 349 THR A CA 1
ATOM 2740 C C . THR A 1 349 ? -58.128 -9.977 -23.103 1.00 23.05 349 THR A C 1
ATOM 2742 O O . THR A 1 349 ? -59.016 -9.700 -23.911 1.00 23.05 349 THR A O 1
ATOM 2745 N N . PRO A 1 350 ? -58.444 -10.673 -21.992 1.00 38.56 350 PRO A N 1
ATOM 2746 C CA . PRO A 1 350 ? -57.764 -11.753 -21.252 1.00 38.56 350 PRO A CA 1
ATOM 2747 C C . PRO A 1 350 ? -58.768 -12.920 -20.991 1.00 38.56 350 PRO A C 1
ATOM 2749 O O . PRO A 1 350 ? -59.828 -12.914 -21.611 1.00 38.56 350 PRO A O 1
ATOM 2752 N N . LYS A 1 351 ? -58.478 -13.812 -20.015 1.00 24.33 351 LYS A N 1
ATOM 2753 C CA . LYS A 1 351 ? -59.340 -14.832 -19.336 1.00 24.33 351 LYS A CA 1
ATOM 2754 C C . LYS A 1 351 ? -58.935 -16.279 -19.644 1.00 24.33 351 LYS A C 1
ATOM 2756 O O . LYS A 1 351 ? -58.563 -16.568 -20.770 1.00 24.33 351 LYS A O 1
ATOM 2761 N N . ASP A 1 352 ? -58.981 -17.257 -18.745 1.00 25.72 352 ASP A N 1
ATOM 2762 C CA . ASP A 1 352 ? -59.388 -17.372 -17.338 1.00 25.72 352 ASP A CA 1
ATOM 2763 C C . ASP A 1 352 ? -58.714 -18.656 -16.797 1.00 25.72 352 ASP A C 1
ATOM 2765 O O . ASP A 1 352 ? -58.553 -19.630 -17.537 1.00 25.72 352 ASP A O 1
ATOM 2769 N N . ASP A 1 353 ? -58.344 -18.667 -15.514 1.00 28.80 353 ASP A N 1
ATOM 2770 C CA . ASP A 1 353 ? -58.029 -19.891 -14.760 1.00 28.80 353 ASP A CA 1
ATOM 2771 C C . ASP A 1 353 ? -59.290 -20.760 -14.571 1.00 28.80 353 ASP A C 1
ATOM 2773 O O . ASP A 1 353 ? -60.412 -20.242 -14.546 1.00 28.80 353 ASP A O 1
ATOM 2777 N N . PRO A 1 354 ? -59.120 -22.055 -14.246 1.00 31.38 354 PRO A N 1
ATOM 2778 C CA . PRO A 1 354 ? -59.789 -22.520 -13.034 1.00 31.38 354 PRO A CA 1
ATOM 2779 C C . PRO A 1 354 ? -58.901 -23.368 -12.108 1.00 31.38 354 PRO A C 1
ATOM 2781 O O . PRO A 1 354 ? -58.187 -24.283 -12.513 1.00 31.38 354 PRO A O 1
ATOM 2784 N N . LYS A 1 355 ? -59.036 -23.065 -10.812 1.00 26.81 355 LYS A N 1
ATOM 2785 C CA . LYS A 1 355 ? -58.572 -23.822 -9.638 1.00 26.81 355 LYS A CA 1
ATOM 2786 C C . LYS A 1 355 ? -59.258 -25.195 -9.522 1.00 26.81 355 LYS A C 1
ATOM 2788 O O . LYS A 1 355 ? -60.462 -25.278 -9.749 1.00 26.81 355 LYS A O 1
ATOM 2793 N N . SER A 1 356 ? -58.571 -26.211 -8.985 1.00 26.83 356 SER A N 1
ATOM 2794 C CA . SER A 1 356 ? -58.832 -26.777 -7.633 1.00 26.83 356 SER A CA 1
ATOM 2795 C C . SER A 1 356 ? -58.058 -28.086 -7.337 1.00 26.83 356 SER A C 1
ATOM 2797 O O . SER A 1 356 ? -57.781 -28.879 -8.227 1.00 26.83 356 SER A O 1
ATOM 2799 N N . ASP A 1 357 ? -57.691 -28.211 -6.054 1.00 28.23 357 ASP A N 1
ATOM 2800 C CA . ASP A 1 357 ? -56.866 -29.168 -5.270 1.00 28.23 357 ASP A CA 1
ATOM 2801 C C . ASP A 1 357 ? -57.298 -30.671 -5.304 1.00 28.23 357 ASP A C 1
ATOM 2803 O O . ASP A 1 357 ? -58.306 -30.944 -5.953 1.00 28.23 357 ASP A O 1
ATOM 2807 N N . PRO A 1 358 ? -56.671 -31.668 -4.592 1.00 38.25 358 PRO A N 1
ATOM 2808 C CA . PRO A 1 358 ? -55.701 -31.600 -3.472 1.00 38.25 358 PRO A CA 1
ATOM 2809 C C . PRO A 1 358 ? -54.532 -32.634 -3.418 1.00 38.25 358 PRO A C 1
ATOM 2811 O O . PRO A 1 358 ? -54.448 -33.611 -4.156 1.00 38.25 358 PRO A O 1
ATOM 2814 N N . LYS A 1 359 ? -53.622 -32.395 -2.453 1.00 30.98 359 LYS A N 1
ATOM 2815 C CA . LYS A 1 359 ? -52.471 -33.221 -1.998 1.00 30.98 359 LYS A CA 1
ATOM 2816 C C . LYS A 1 359 ? -52.807 -34.679 -1.618 1.00 30.98 359 LYS A C 1
ATOM 2818 O O . LYS A 1 359 ? -53.904 -34.955 -1.141 1.00 30.98 359 LYS A O 1
ATOM 2823 N N . PRO A 1 360 ? -51.765 -35.537 -1.555 1.00 33.56 360 PRO A N 1
ATOM 2824 C CA . PRO A 1 360 ? -51.374 -36.075 -0.243 1.00 33.56 360 PRO A CA 1
ATOM 2825 C C . PRO A 1 360 ? -49.860 -35.999 0.054 1.00 33.56 360 PRO A C 1
ATOM 2827 O O . PRO A 1 360 ? -49.026 -35.726 -0.804 1.00 33.56 360 PRO A O 1
ATOM 2830 N N . ALA A 1 361 ? -49.532 -36.174 1.334 1.00 29.81 361 ALA A N 1
ATOM 2831 C CA . ALA A 1 361 ? -48.252 -35.890 1.974 1.00 29.81 361 ALA A CA 1
ATOM 2832 C C . ALA A 1 361 ? -47.215 -37.040 1.947 1.00 29.81 361 ALA A C 1
ATOM 2834 O O . ALA A 1 361 ? -47.550 -38.197 1.719 1.00 29.81 361 ALA A O 1
ATOM 2835 N N . ALA A 1 362 ? -45.991 -36.664 2.361 1.00 30.98 362 ALA A N 1
ATOM 2836 C CA . ALA A 1 362 ? -44.905 -37.456 2.967 1.00 30.98 362 ALA A CA 1
ATOM 2837 C C . ALA A 1 362 ? -43.775 -37.999 2.059 1.00 30.98 362 ALA A C 1
ATOM 2839 O O . ALA A 1 362 ? -43.931 -38.989 1.353 1.00 30.98 362 ALA A O 1
ATOM 2840 N N . LYS A 1 363 ? -42.557 -37.451 2.222 1.00 34.41 363 LYS A N 1
ATOM 2841 C CA . LYS A 1 363 ? -41.498 -38.020 3.093 1.00 34.41 363 LYS A CA 1
ATOM 2842 C C . LYS A 1 363 ? -40.240 -37.136 3.078 1.00 34.41 363 LYS A C 1
ATOM 2844 O O . LYS A 1 363 ? -39.667 -36.853 2.029 1.00 34.41 363 LYS A O 1
ATOM 2849 N N . ALA A 1 364 ? -39.827 -36.709 4.269 1.00 36.03 364 ALA A N 1
ATOM 2850 C CA . ALA A 1 364 ? -38.596 -35.974 4.530 1.00 36.03 364 ALA A CA 1
ATOM 2851 C C . ALA A 1 364 ? -37.358 -36.865 4.317 1.00 36.03 364 ALA A C 1
ATOM 2853 O O . ALA A 1 364 ? -37.374 -38.046 4.664 1.00 36.03 364 ALA A O 1
ATOM 2854 N N . LYS A 1 365 ? -36.275 -36.290 3.780 1.00 44.66 365 LYS A N 1
ATOM 2855 C CA . LYS A 1 365 ? -34.932 -36.887 3.822 1.00 44.66 365 LYS A CA 1
ATOM 2856 C C . LYS A 1 365 ? -34.185 -36.325 5.044 1.00 44.66 365 LYS A C 1
ATOM 2858 O O . LYS A 1 365 ? -34.243 -35.112 5.245 1.00 44.66 365 LYS A O 1
ATOM 2863 N N . PRO A 1 366 ? -33.519 -37.162 5.858 1.00 48.44 366 PRO A N 1
ATOM 2864 C CA . PRO A 1 366 ? -32.872 -36.720 7.090 1.00 48.44 366 PRO A CA 1
ATOM 2865 C C . PRO A 1 366 ? -31.589 -35.918 6.826 1.00 48.44 366 PRO A C 1
ATOM 2867 O O . PRO A 1 366 ? -30.858 -36.173 5.866 1.00 48.44 366 PRO A O 1
ATOM 2870 N N . GLN A 1 367 ? -31.335 -34.949 7.710 1.00 47.31 367 GLN A N 1
ATOM 2871 C CA . GLN A 1 367 ? -30.084 -34.198 7.826 1.00 47.31 367 GLN A CA 1
ATOM 2872 C C . GLN A 1 367 ? -28.916 -35.145 8.130 1.00 47.31 367 GLN A C 1
ATOM 2874 O O . GLN A 1 367 ? -29.015 -35.993 9.012 1.00 47.31 367 GLN A O 1
ATOM 2879 N N . ARG A 1 368 ? -27.796 -34.960 7.426 1.00 48.62 368 ARG A N 1
ATOM 2880 C CA . ARG A 1 368 ? -26.510 -35.579 7.768 1.00 48.62 368 ARG A CA 1
ATOM 2881 C C . ARG A 1 368 ? -25.895 -34.835 8.953 1.00 48.62 368 ARG A C 1
ATOM 2883 O O . ARG A 1 368 ? -25.754 -33.614 8.898 1.00 48.62 368 ARG A O 1
ATOM 2890 N N . THR A 1 369 ? -25.553 -35.563 10.010 1.00 59.78 369 THR A N 1
ATOM 2891 C CA . THR A 1 369 ? -24.865 -35.046 11.200 1.00 59.78 369 THR A CA 1
ATOM 2892 C C . THR A 1 369 ? -23.349 -35.225 11.097 1.00 59.78 369 THR A C 1
ATOM 2894 O O . THR A 1 369 ? -22.856 -36.063 10.351 1.00 59.78 369 THR A O 1
ATOM 2897 N N . LEU A 1 370 ? -22.624 -34.417 11.875 1.00 37.97 370 LEU A N 1
ATOM 2898 C CA . LEU A 1 370 ? -21.180 -34.142 11.846 1.00 37.97 370 LEU A CA 1
ATOM 2899 C C . LEU A 1 370 ? -20.246 -35.311 12.263 1.00 37.97 370 LEU A C 1
ATOM 2901 O O . LEU A 1 370 ? -19.196 -35.066 12.849 1.00 37.97 370 LEU A O 1
ATOM 2905 N N . PHE A 1 371 ? -20.625 -36.563 11.996 1.00 51.97 371 PHE A N 1
ATOM 2906 C CA . PHE A 1 371 ? -19.821 -37.763 12.287 1.00 51.97 371 PHE A CA 1
ATOM 2907 C C . PHE A 1 371 ? -19.853 -38.825 11.174 1.00 51.97 371 PHE A C 1
ATOM 2909 O O . PHE A 1 371 ? -19.304 -39.909 11.355 1.00 51.97 371 PHE A O 1
ATOM 2916 N N . ASP A 1 372 ? -20.421 -38.503 10.010 1.00 52.44 372 ASP A N 1
ATOM 2917 C CA . ASP A 1 372 ? -20.234 -39.300 8.796 1.00 52.44 372 ASP A CA 1
ATOM 2918 C C . ASP A 1 372 ? -18.981 -38.782 8.065 1.00 52.44 372 ASP A C 1
ATOM 2920 O O . ASP A 1 372 ? -19.044 -37.746 7.396 1.00 52.44 372 ASP A O 1
ATOM 2924 N N . PHE A 1 373 ? -17.837 -39.450 8.267 1.00 56.91 373 PHE A N 1
ATOM 2925 C CA . PHE A 1 373 ? -16.567 -39.161 7.579 1.00 56.91 373 PHE A CA 1
ATOM 2926 C C . PHE A 1 373 ? -16.567 -39.604 6.114 1.00 56.91 373 PHE A C 1
ATOM 2928 O O . PHE A 1 373 ? -17.120 -40.690 5.820 1.00 56.91 373 PHE A O 1
#